Protein AF-A0A0B7BW76-F1 (afdb_monomer)

Solvent-accessible surface area (backbone atoms only — not comparable to f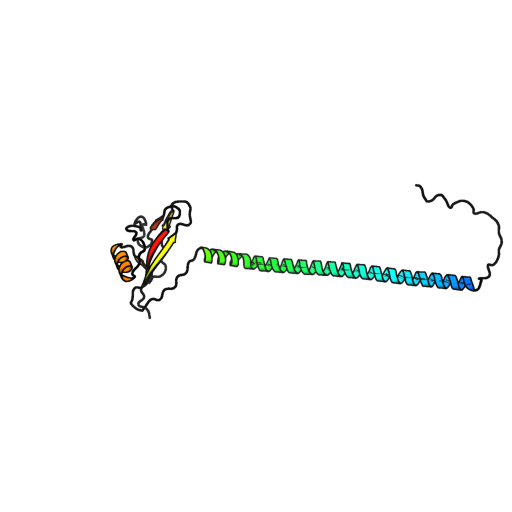ull-atom values): 11705 Å² total; per-residue (Å²): 140,91,86,86,83,87,86,81,87,87,87,80,87,83,91,68,94,66,80,75,70,76,52,80,64,55,62,52,48,52,52,52,50,52,51,49,52,53,50,52,55,50,51,52,52,52,52,52,48,50,52,51,53,51,52,51,50,53,51,48,53,52,52,50,52,53,49,51,52,50,52,52,50,51,56,47,61,68,45,46,59,58,51,51,52,50,54,50,47,62,73,75,54,84,89,82,90,82,86,72,52,84,72,37,76,39,76,51,69,48,80,49,59,43,88,46,89,52,68,48,75,47,70,48,80,76,86,54,92,48,52,41,76,62,82,51,58,68,62,48,54,51,52,32,60,76,70,69,54,86,69,87,83,72,72,80,56,62,43,80,81,42,94,47,86,80,37,46,26,34,77,37,49,52,59,36,69,48,73,47,48,36,36,39,46,44,87,73,132

Organism: NCBI:txid1028688

pLDDT: mean 81.55, std 16.84, range [31.97, 96.62]

InterPro domains:
  IPR029775 NPH4 [PTHR31043] (2-188)
  IPR058687 NPHP4, Ig-like domain 1 [PF26190] (94-188)
  IPR058764 NPHP4, SK-like domain [PF26173] (23-90)

Structure (mmCIF, N/CA/C/O backbone):
data_AF-A0A0B7BW76-F1
#
_entry.id   AF-A0A0B7BW76-F1
#
loop_
_atom_site.group_PDB
_atom_site.id
_atom_site.type_symbol
_atom_site.label_atom_id
_atom_site.label_alt_id
_atom_site.label_comp_id
_atom_site.label_asym_id
_atom_site.label_entity_id
_atom_site.label_seq_id
_atom_site.pdbx_PDB_ins_code
_atom_site.Cartn_x
_atom_site.Cartn_y
_atom_site.Cartn_z
_atom_site.occupancy
_atom_site.B_iso_or_equiv
_atom_site.auth_seq_id
_atom_site.auth_comp_id
_atom_site.auth_asym_id
_atom_site.auth_atom_id
_atom_site.pdbx_PDB_model_num
ATOM 1 N N . GLU A 1 1 ? -66.146 27.911 49.870 1.00 45.16 1 GLU A N 1
ATOM 2 C CA . GLU A 1 1 ? -67.464 27.511 49.329 1.00 45.16 1 GLU A CA 1
ATOM 3 C C . GLU A 1 1 ? -67.327 26.052 48.877 1.00 45.16 1 GLU A C 1
ATOM 5 O O . GLU A 1 1 ? -66.399 25.790 48.135 1.00 45.16 1 GLU A O 1
ATOM 10 N N . VAL A 1 2 ? -6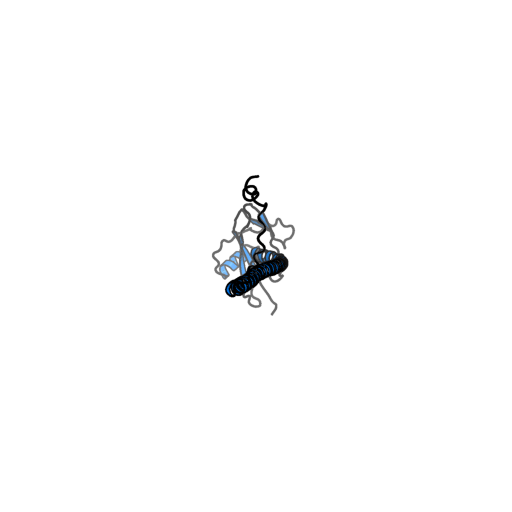8.028 25.006 49.334 1.00 42.16 2 VAL A N 1
ATOM 11 C CA . VAL A 1 2 ? -69.339 24.858 49.998 1.00 42.16 2 VAL A CA 1
ATOM 12 C C . VAL A 1 2 ? -69.358 23.537 50.824 1.00 42.16 2 VAL A C 1
ATOM 14 O O . VAL A 1 2 ? -70.170 22.655 50.581 1.00 42.16 2 VAL A O 1
ATOM 17 N N . ALA A 1 3 ? -68.433 23.324 51.774 1.00 43.25 3 ALA A N 1
ATOM 18 C CA . ALA A 1 3 ? -68.420 22.085 52.589 1.00 43.25 3 ALA A CA 1
ATOM 19 C C . ALA A 1 3 ? -67.979 22.277 54.056 1.00 43.25 3 ALA A C 1
ATOM 21 O O . ALA A 1 3 ? -67.502 21.347 54.698 1.00 43.25 3 ALA A O 1
ATOM 22 N N . SER A 1 4 ? -68.132 23.487 54.599 1.00 45.59 4 SER A N 1
ATOM 23 C CA . SER A 1 4 ? -67.753 23.831 55.981 1.00 45.59 4 SER A CA 1
ATOM 24 C C . SER A 1 4 ? -68.892 24.480 56.782 1.00 45.59 4 SER A C 1
ATOM 26 O O . SER A 1 4 ? -68.633 25.177 57.754 1.00 45.59 4 SER A O 1
ATOM 28 N N . LEU A 1 5 ? -70.152 24.278 56.370 1.00 43.28 5 LEU A N 1
ATOM 29 C CA . LEU A 1 5 ? -71.328 24.988 56.905 1.00 43.28 5 LEU A CA 1
ATOM 30 C C . LEU A 1 5 ? -72.447 24.074 57.445 1.00 43.28 5 LEU A C 1
ATOM 32 O O . LEU A 1 5 ? -73.585 24.511 57.546 1.00 43.28 5 LEU A O 1
ATOM 36 N N . LEU A 1 6 ? -72.159 22.819 57.808 1.00 42.62 6 LEU A N 1
ATOM 37 C CA . LEU A 1 6 ? -73.193 21.888 58.304 1.00 42.62 6 LEU A CA 1
ATOM 38 C C . LEU A 1 6 ? -73.028 21.407 59.753 1.00 42.62 6 LEU A C 1
ATOM 40 O O . LEU A 1 6 ? -73.804 20.570 60.193 1.00 42.62 6 LEU A O 1
ATOM 44 N N . PHE A 1 7 ? -72.093 21.960 60.532 1.00 41.78 7 PHE A N 1
ATOM 45 C CA . PHE A 1 7 ? -71.943 21.591 61.952 1.00 41.78 7 PHE A CA 1
ATOM 46 C C . PHE A 1 7 ? -71.792 22.795 62.884 1.00 41.78 7 PHE A C 1
ATOM 48 O O . PHE A 1 7 ? -71.013 22.776 63.835 1.00 41.78 7 PHE A O 1
ATOM 55 N N . SER A 1 8 ? -72.547 23.856 62.616 1.00 45.62 8 SER A N 1
ATOM 56 C CA . SER A 1 8 ? -72.621 25.023 63.492 1.00 45.62 8 SER A CA 1
ATOM 57 C C . SER A 1 8 ? -74.069 25.445 63.714 1.00 45.62 8 SER A C 1
ATOM 59 O O . SER A 1 8 ? -74.466 26.498 63.238 1.00 45.62 8 SER A O 1
ATOM 61 N N . ASP A 1 9 ? -74.851 24.624 64.417 1.00 37.97 9 ASP A N 1
ATOM 62 C CA . ASP A 1 9 ? -75.848 25.152 65.354 1.00 37.97 9 ASP A CA 1
ATOM 63 C C . ASP A 1 9 ? -76.415 24.055 66.262 1.00 37.97 9 ASP A C 1
ATOM 65 O O . ASP A 1 9 ? -77.248 23.257 65.853 1.00 37.97 9 ASP A O 1
ATOM 69 N N . GLN A 1 10 ? -75.897 24.001 67.489 1.00 38.06 10 GLN A N 1
ATOM 70 C CA . GLN A 1 10 ? -76.637 23.749 68.734 1.00 38.06 10 GLN A CA 1
ATOM 71 C C . GLN A 1 10 ? -75.621 23.608 69.869 1.00 38.06 10 GLN A C 1
ATOM 73 O O . GLN A 1 10 ? -75.272 22.530 70.341 1.00 38.06 10 GLN A O 1
ATOM 78 N N . ARG A 1 11 ? -75.114 24.757 70.315 1.00 41.31 11 ARG A N 1
ATOM 79 C CA . ARG A 1 11 ? -74.614 24.910 71.678 1.00 41.31 11 ARG A CA 1
ATOM 80 C C . ARG A 1 11 ? -75.354 26.072 72.305 1.00 41.31 11 ARG A C 1
ATOM 82 O O . ARG A 1 11 ? -74.947 27.217 72.131 1.00 41.31 11 ARG A O 1
ATOM 89 N N . LYS A 1 12 ? -76.394 25.759 73.075 1.00 36.28 12 LYS A N 1
ATOM 90 C CA . LYS A 1 12 ? -76.610 26.414 74.364 1.00 36.28 12 LYS A CA 1
ATOM 91 C C . LYS A 1 12 ? -77.609 25.647 75.229 1.00 36.28 12 LYS A C 1
ATOM 93 O O . LYS A 1 12 ? -78.775 25.554 74.883 1.00 36.28 12 LYS A O 1
ATOM 98 N N . LEU A 1 13 ? -77.074 25.249 76.386 1.00 32.62 13 LEU A N 1
ATOM 99 C CA . LEU A 1 13 ? -77.734 25.096 77.681 1.00 32.62 13 LEU A CA 1
ATOM 100 C C . LEU A 1 13 ? -78.604 23.848 77.844 1.00 32.62 13 LEU A C 1
ATOM 102 O O . LEU A 1 13 ? -79.775 23.855 77.510 1.00 32.62 13 LEU A O 1
ATOM 106 N N . GLU A 1 14 ? -78.033 22.834 78.489 1.00 31.97 14 GLU A N 1
ATOM 107 C CA . GLU A 1 14 ? -78.402 22.566 79.879 1.00 31.97 14 GLU A CA 1
ATOM 108 C C . GLU A 1 14 ? -77.208 21.969 80.631 1.00 31.97 14 GLU A C 1
ATOM 110 O O . GLU A 1 14 ? -76.520 21.057 80.178 1.00 31.97 14 GLU A O 1
ATOM 115 N N . SER A 1 15 ? -76.911 22.621 81.748 1.00 37.31 15 SER A N 1
ATOM 116 C CA . SER A 1 15 ? -75.938 22.268 82.763 1.00 37.31 15 SER A CA 1
ATOM 117 C C . SER A 1 15 ? -76.428 21.047 83.534 1.00 37.31 15 SER A C 1
ATOM 119 O O . SER A 1 15 ? -77.352 21.154 84.338 1.00 37.31 15 SER A O 1
ATOM 121 N N . GLY A 1 16 ? -75.775 19.917 83.311 1.00 32.00 16 GLY A N 1
ATOM 122 C CA . GLY A 1 16 ? -75.728 18.816 84.256 1.00 32.00 16 GLY A CA 1
ATOM 123 C C . GLY A 1 16 ? -74.263 18.487 84.469 1.00 32.00 16 GLY A C 1
ATOM 124 O O . GLY A 1 16 ? -73.650 17.871 83.601 1.00 32.00 16 GLY A O 1
ATOM 125 N N . ASP A 1 17 ? -73.700 18.942 85.588 1.00 38.94 17 ASP A N 1
ATOM 126 C CA . ASP A 1 17 ? -72.481 18.366 86.151 1.00 38.94 17 ASP A CA 1
ATOM 127 C C . ASP A 1 17 ? -72.808 16.923 86.563 1.00 38.94 17 ASP A C 1
ATOM 129 O O . ASP A 1 17 ? -73.049 16.619 87.729 1.00 38.94 17 ASP A O 1
ATOM 133 N N . GLU A 1 18 ? -72.882 16.023 85.587 1.00 37.00 18 GLU A N 1
ATOM 134 C CA . GLU A 1 18 ? -72.629 14.617 85.842 1.00 37.00 18 GLU A CA 1
ATOM 135 C C . GLU A 1 18 ? -71.121 14.449 85.704 1.00 37.00 18 GLU A C 1
ATOM 137 O O . GLU A 1 18 ? -70.572 14.438 84.599 1.00 37.00 18 GLU A O 1
ATOM 142 N N . GLU A 1 19 ? -70.432 14.359 86.845 1.00 44.44 19 GLU A N 1
ATOM 143 C CA . GLU A 1 19 ? -69.148 13.672 86.911 1.00 44.44 19 GLU A CA 1
ATOM 144 C C . GLU A 1 19 ? -69.337 12.326 86.206 1.00 44.44 19 GLU A C 1
ATOM 146 O O . GLU A 1 19 ? -69.882 11.374 86.770 1.00 44.44 19 GLU A O 1
ATOM 151 N N . ILE A 1 20 ? -68.913 12.246 84.941 1.00 49.00 20 ILE A N 1
ATOM 152 C CA . ILE A 1 20 ? -68.750 10.978 84.245 1.00 49.00 20 ILE A CA 1
ATOM 15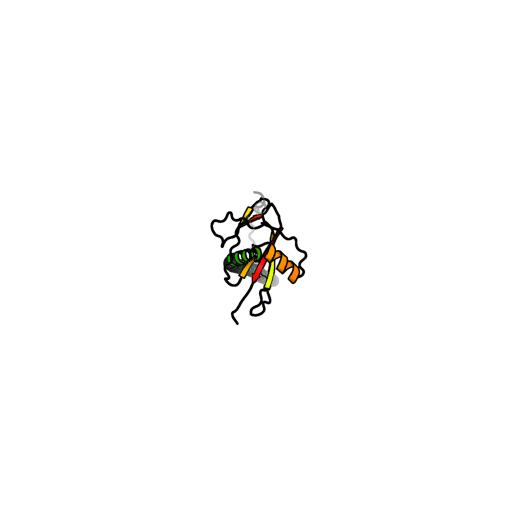3 C C . ILE A 1 20 ? -67.585 10.314 84.963 1.00 49.00 20 ILE A C 1
ATOM 155 O O . ILE A 1 20 ? -66.422 10.476 84.589 1.00 49.00 20 ILE A O 1
ATOM 159 N N . VAL A 1 21 ? -67.906 9.616 86.054 1.00 48.22 21 VAL A N 1
ATOM 160 C CA . VAL A 1 21 ? -66.995 8.705 86.733 1.00 48.22 21 VAL A CA 1
ATOM 161 C C . VAL A 1 21 ? -66.418 7.843 85.617 1.00 48.22 21 VAL A C 1
ATOM 163 O O . VAL A 1 21 ? -67.202 7.207 84.903 1.00 48.22 21 VAL A O 1
ATOM 166 N N . PRO A 1 22 ? -65.094 7.877 85.378 1.00 48.31 22 PRO A N 1
ATOM 167 C CA . PRO A 1 22 ? -64.509 7.208 84.235 1.00 48.31 22 PRO A CA 1
ATOM 168 C C . PRO A 1 22 ? -64.822 5.731 84.405 1.00 48.31 22 PRO A C 1
ATOM 170 O O . PRO A 1 22 ? -64.269 5.058 85.276 1.00 48.31 22 PRO A O 1
ATOM 173 N N . ARG A 1 23 ? -65.774 5.235 83.611 1.00 58.41 23 ARG A N 1
ATOM 174 C CA . ARG A 1 23 ? -66.110 3.819 83.596 1.00 58.41 23 ARG A CA 1
ATOM 175 C C . ARG A 1 23 ? -64.800 3.114 83.277 1.00 58.41 23 ARG A C 1
ATOM 177 O O . ARG A 1 23 ? -64.098 3.528 82.360 1.00 58.41 23 ARG A O 1
ATOM 184 N N . GLU A 1 24 ? -64.449 2.086 84.037 1.00 55.91 24 GLU A N 1
ATOM 185 C CA . GLU A 1 24 ? -63.130 1.433 83.997 1.00 55.91 24 GLU A CA 1
ATOM 186 C C . GLU A 1 24 ? -62.685 1.034 82.563 1.00 55.91 24 GLU A C 1
ATOM 188 O O . GLU A 1 24 ? -61.495 0.976 82.260 1.00 55.91 24 GLU A O 1
ATOM 193 N N . GLY A 1 25 ? -63.639 0.880 81.630 1.00 61.00 25 GLY A N 1
ATOM 194 C CA . GLY A 1 25 ? -63.402 0.666 80.197 1.00 61.00 25 GLY A CA 1
ATOM 195 C C . GLY A 1 25 ? -63.027 1.894 79.340 1.00 61.00 25 GLY A C 1
ATOM 196 O O . GLY A 1 25 ? -62.402 1.712 78.295 1.00 61.00 25 GLY A O 1
ATOM 197 N N . ASP A 1 26 ? -63.341 3.133 79.733 1.00 66.38 26 ASP A N 1
ATOM 198 C CA . ASP A 1 26 ? -63.049 4.345 78.941 1.00 66.38 26 ASP A CA 1
ATOM 199 C C . ASP A 1 26 ? -61.583 4.780 79.050 1.00 66.38 26 ASP A C 1
ATOM 201 O O . ASP A 1 26 ? -60.958 5.133 78.044 1.00 66.38 26 ASP A O 1
ATOM 205 N N . ALA A 1 27 ? -60.990 4.663 80.241 1.00 74.56 27 ALA A N 1
ATOM 206 C CA . ALA A 1 27 ? -59.551 4.859 80.429 1.00 74.56 27 ALA A CA 1
ATOM 207 C C . ALA A 1 27 ? -58.746 3.832 79.612 1.00 74.56 27 ALA A C 1
ATOM 209 O O . ALA A 1 27 ? -57.735 4.152 78.976 1.00 74.56 27 ALA A O 1
ATOM 210 N N . GLU A 1 28 ? -59.238 2.594 79.565 1.00 77.25 28 GLU A N 1
ATOM 211 C CA . GLU A 1 28 ? -58.631 1.522 78.788 1.00 77.25 28 GLU A CA 1
ATOM 212 C C . GLU A 1 28 ? -58.760 1.763 77.273 1.00 77.25 28 GLU A C 1
ATOM 214 O O . GLU A 1 28 ? -57.808 1.542 76.515 1.00 77.25 28 GLU A O 1
ATOM 219 N N . LYS A 1 29 ? -59.911 2.278 76.825 1.00 81.31 29 LYS A N 1
ATOM 220 C CA . LYS A 1 29 ? -60.176 2.648 75.429 1.00 81.31 29 LYS A CA 1
ATOM 221 C C . LYS A 1 29 ? -59.290 3.802 74.962 1.00 81.31 29 LYS A C 1
ATOM 223 O O . LYS A 1 29 ? -58.703 3.705 73.884 1.00 81.31 29 LYS A O 1
ATOM 228 N N . LEU A 1 30 ? -59.125 4.848 75.775 1.00 83.56 30 LEU A N 1
ATOM 229 C CA . LEU A 1 30 ? -58.223 5.972 75.489 1.00 83.56 30 LEU A CA 1
ATOM 230 C C . LEU A 1 30 ? -56.767 5.515 75.389 1.00 83.56 30 LEU A C 1
ATOM 232 O O . LEU A 1 30 ? -56.059 5.891 74.454 1.00 83.56 30 LEU A O 1
ATOM 236 N N . ARG A 1 31 ? -56.332 4.632 76.294 1.00 84.75 31 ARG A N 1
ATOM 237 C CA . ARG A 1 31 ? -54.985 4.052 76.251 1.00 84.75 31 ARG A CA 1
ATOM 238 C C . ARG A 1 31 ? -54.764 3.217 74.988 1.00 84.75 31 ARG A C 1
ATOM 240 O O . ARG A 1 31 ? -53.706 3.324 74.369 1.00 84.75 31 ARG A O 1
ATOM 247 N N . LYS A 1 32 ? -55.750 2.408 74.583 1.00 88.38 32 LYS A N 1
ATOM 248 C CA . LYS A 1 32 ? -55.707 1.619 73.337 1.00 88.38 32 LYS A CA 1
ATOM 249 C C . LYS A 1 32 ? -55.650 2.529 72.101 1.00 88.38 32 LYS A C 1
ATOM 251 O O . LYS A 1 32 ? -54.834 2.280 71.217 1.00 88.38 32 LYS A O 1
ATOM 256 N N . LEU A 1 33 ? -56.426 3.616 72.076 1.00 85.62 33 LEU A N 1
ATOM 257 C CA . LEU A 1 33 ? -56.405 4.630 71.012 1.00 85.62 33 LEU A CA 1
ATOM 258 C C . LEU A 1 33 ? -55.065 5.367 70.919 1.00 85.62 33 LEU A C 1
ATOM 260 O O . LEU A 1 33 ? -54.505 5.466 69.830 1.00 85.62 33 LEU A O 1
ATOM 264 N N . ALA A 1 34 ? -54.516 5.822 72.046 1.00 87.19 34 ALA A N 1
ATOM 265 C CA . ALA A 1 34 ? -53.213 6.483 72.087 1.00 87.19 34 ALA A CA 1
ATOM 266 C C . ALA A 1 34 ? -52.093 5.542 71.617 1.00 87.19 34 ALA A C 1
ATOM 268 O O . ALA A 1 34 ? -51.214 5.937 70.852 1.00 87.19 34 ALA A O 1
ATOM 269 N N . ARG A 1 35 ? -52.159 4.263 72.012 1.00 87.31 35 ARG A N 1
ATOM 270 C CA . ARG A 1 35 ? -51.206 3.238 71.567 1.00 87.31 35 ARG A CA 1
ATOM 271 C C . ARG A 1 35 ? -51.329 2.964 70.067 1.00 87.31 35 ARG A C 1
ATOM 273 O O . ARG A 1 35 ? -50.309 2.864 69.395 1.00 87.31 35 ARG A O 1
ATOM 280 N N . PHE A 1 36 ? -52.550 2.901 69.536 1.00 87.25 36 PHE A N 1
ATOM 281 C CA . PHE A 1 36 ? -52.799 2.757 68.101 1.00 87.25 36 PHE A CA 1
ATOM 282 C C . PHE A 1 36 ? -52.260 3.952 67.301 1.00 87.25 36 PHE A C 1
ATOM 284 O O . PHE A 1 36 ? -51.559 3.758 66.312 1.00 87.25 36 PHE A O 1
ATOM 291 N N . GLN A 1 37 ? -52.508 5.183 67.758 1.00 86.06 37 GLN A N 1
ATOM 292 C CA . GLN A 1 37 ? -51.978 6.395 67.122 1.00 86.06 37 GLN A CA 1
ATOM 293 C C . GLN A 1 37 ? -50.444 6.442 67.156 1.00 86.06 37 GLN A C 1
ATOM 295 O O . GLN A 1 37 ? -49.828 6.796 66.153 1.00 86.06 37 GLN A O 1
ATOM 300 N N . ALA A 1 38 ? -49.824 6.029 68.265 1.00 83.31 38 ALA A N 1
ATOM 301 C CA . ALA A 1 38 ? -48.370 5.964 68.388 1.00 83.31 38 ALA A CA 1
ATOM 302 C C . ALA A 1 38 ? -47.740 4.919 67.450 1.00 83.31 38 ALA A C 1
ATOM 304 O O . ALA A 1 38 ? -46.707 5.200 66.847 1.00 83.31 38 ALA A O 1
ATOM 305 N N . VAL A 1 39 ? -48.360 3.741 67.286 1.00 83.69 39 VAL A N 1
ATOM 306 C CA . VAL A 1 39 ? -47.898 2.731 66.312 1.00 83.69 39 VAL A CA 1
ATOM 307 C C . VAL A 1 39 ? -48.049 3.259 64.888 1.00 83.69 39 VAL A C 1
ATOM 309 O O . VAL A 1 39 ? -47.086 3.218 64.129 1.00 83.69 39 VAL A O 1
ATOM 312 N N . LYS A 1 40 ? -49.202 3.853 64.558 1.00 81.31 40 LYS A N 1
ATOM 313 C CA . LYS A 1 40 ? -49.464 4.376 63.212 1.00 81.31 40 LYS A CA 1
ATOM 314 C C . LYS A 1 40 ? -48.524 5.527 62.826 1.00 81.31 40 LYS A C 1
ATOM 316 O O . LYS A 1 40 ? -48.099 5.623 61.681 1.00 81.31 40 LYS A O 1
ATOM 321 N N . ALA A 1 41 ? -48.175 6.395 63.779 1.00 78.62 41 ALA A N 1
ATOM 322 C CA . ALA A 1 41 ? -47.197 7.463 63.560 1.00 78.62 41 ALA A CA 1
ATOM 323 C C . ALA A 1 41 ? -45.781 6.911 63.319 1.00 78.62 41 ALA A C 1
ATOM 325 O O . ALA A 1 41 ? -45.029 7.469 62.521 1.00 78.62 41 ALA A O 1
ATOM 326 N N . LYS A 1 42 ? -45.426 5.804 63.983 1.00 78.88 42 LYS A N 1
ATOM 327 C CA . LYS A 1 42 ? -44.127 5.144 63.825 1.00 78.88 42 LYS A CA 1
ATOM 328 C C . LYS A 1 42 ? -44.020 4.400 62.489 1.00 78.88 42 LYS A C 1
ATOM 330 O O . LYS A 1 42 ? -43.009 4.552 61.817 1.00 78.88 42 LYS A O 1
ATOM 335 N N . GLU A 1 43 ? -45.075 3.694 62.075 1.00 75.44 43 GLU A N 1
ATOM 336 C CA . GLU A 1 43 ? -45.161 3.038 60.758 1.00 75.44 43 GLU A CA 1
ATOM 337 C C . GLU A 1 43 ? -45.073 4.052 59.610 1.00 75.44 43 GLU A C 1
ATOM 339 O O . GLU A 1 43 ? -44.237 3.897 58.724 1.00 75.44 43 GLU A O 1
ATOM 344 N N . ASN A 1 44 ? -45.840 5.150 59.671 1.00 72.50 44 ASN A N 1
ATOM 345 C CA . ASN A 1 44 ? -45.756 6.211 58.660 1.00 72.50 44 ASN A CA 1
ATOM 346 C C . ASN A 1 44 ? -44.347 6.828 58.584 1.00 72.50 44 ASN A C 1
ATOM 348 O O . ASN A 1 44 ? -43.837 7.071 57.494 1.00 72.50 44 ASN A O 1
ATOM 352 N N . SER A 1 45 ? -43.692 7.052 59.729 1.00 75.25 45 SER A N 1
ATOM 353 C CA . SER A 1 45 ? -42.319 7.569 59.756 1.00 75.25 45 SER A CA 1
ATOM 354 C C . SER A 1 45 ? -41.299 6.576 59.185 1.00 75.25 45 SER A C 1
ATOM 356 O O . SER A 1 45 ? -40.303 7.007 58.604 1.00 75.25 45 SER A O 1
ATOM 358 N N . GLU A 1 46 ? -41.496 5.270 59.365 1.00 73.44 46 GLU A N 1
ATOM 359 C CA . GLU A 1 46 ? -40.623 4.232 58.805 1.00 73.44 46 GLU A CA 1
ATOM 360 C C . GLU A 1 46 ? -40.785 4.101 57.283 1.00 73.44 46 GLU A C 1
ATOM 362 O O . GLU A 1 46 ? -39.783 3.946 56.576 1.00 73.44 46 GLU A O 1
ATOM 367 N N . ASP A 1 47 ? -42.007 4.232 56.767 1.00 75.12 47 ASP A N 1
ATOM 368 C CA . ASP A 1 47 ? -42.281 4.215 55.326 1.00 75.12 47 ASP A CA 1
ATOM 369 C C . ASP A 1 47 ? -41.772 5.481 54.621 1.00 75.12 47 ASP A C 1
ATOM 371 O O . ASP A 1 47 ? -41.120 5.380 53.574 1.00 75.12 47 ASP A O 1
ATOM 375 N N . ASP A 1 48 ? -41.945 6.657 55.233 1.00 75.44 48 ASP A N 1
ATOM 376 C CA . ASP A 1 48 ? -41.356 7.909 54.740 1.00 75.44 48 ASP A CA 1
ATOM 377 C C . ASP A 1 48 ? -39.822 7.823 54.714 1.00 75.44 48 ASP A C 1
ATOM 379 O O . ASP A 1 48 ? -39.180 8.195 53.725 1.00 75.44 48 ASP A O 1
ATOM 383 N N . ASN A 1 49 ? -39.213 7.244 55.754 1.00 77.38 49 ASN A N 1
ATOM 384 C CA . ASN A 1 49 ? -37.769 7.019 55.793 1.00 77.38 49 ASN A CA 1
ATOM 385 C C . ASN A 1 49 ? -37.305 6.047 54.698 1.00 77.38 49 ASN A C 1
ATOM 387 O O . ASN A 1 49 ? -36.284 6.308 54.055 1.00 77.38 49 ASN A O 1
ATOM 391 N N . LYS A 1 50 ? -38.038 4.963 54.411 1.00 75.94 50 LYS A N 1
ATOM 392 C CA . LYS A 1 50 ? -37.706 4.042 53.303 1.00 75.94 50 LYS A CA 1
ATOM 393 C C . LYS A 1 50 ? -37.799 4.726 51.939 1.00 75.94 50 LYS A C 1
ATOM 395 O O . LYS A 1 50 ? -36.905 4.541 51.105 1.00 75.94 50 LYS A O 1
ATOM 400 N N . ALA A 1 51 ? -38.833 5.534 51.711 1.00 77.62 51 ALA A N 1
ATOM 401 C CA . ALA A 1 51 ? -39.001 6.288 50.471 1.00 77.62 51 ALA A CA 1
ATOM 402 C C . ALA A 1 51 ? -37.859 7.300 50.269 1.00 77.62 51 ALA A C 1
ATOM 404 O O . ALA A 1 51 ? -37.241 7.338 49.201 1.00 77.62 51 ALA A O 1
ATOM 405 N N . ILE A 1 52 ? -37.504 8.050 51.317 1.00 77.94 52 ILE A N 1
ATOM 406 C CA . ILE A 1 52 ? -36.372 8.988 51.315 1.00 77.94 52 ILE A CA 1
ATOM 407 C C . ILE A 1 52 ? -35.053 8.254 51.041 1.00 77.94 52 ILE A C 1
ATOM 409 O O . ILE A 1 52 ? -34.294 8.667 50.162 1.00 77.94 52 ILE A O 1
ATOM 413 N N . THR A 1 53 ? -34.798 7.135 51.723 1.00 78.75 53 THR A N 1
ATOM 414 C CA . THR A 1 53 ? -33.578 6.330 51.527 1.00 78.75 53 THR A CA 1
ATOM 415 C C . THR A 1 53 ? -33.469 5.813 50.088 1.00 78.75 53 THR A C 1
ATOM 417 O O . THR A 1 53 ? -32.402 5.898 49.479 1.00 78.75 53 THR A O 1
ATOM 420 N N . THR A 1 54 ? -34.582 5.366 49.497 1.00 81.62 54 THR A N 1
ATOM 421 C CA . THR A 1 54 ? -34.634 4.879 48.105 1.00 81.62 54 THR A CA 1
ATOM 422 C C . THR A 1 54 ? -34.375 6.003 47.097 1.00 81.62 54 THR A C 1
ATOM 424 O O . THR A 1 54 ? -33.596 5.834 46.159 1.00 81.62 54 THR A O 1
ATOM 427 N N . ILE A 1 55 ? -34.966 7.184 47.306 1.00 82.25 55 ILE A N 1
ATOM 428 C CA . ILE A 1 55 ? -34.751 8.368 46.457 1.00 82.25 55 ILE A CA 1
ATOM 429 C C . ILE A 1 55 ? -33.299 8.854 46.548 1.00 82.25 55 ILE A C 1
ATOM 431 O O . ILE A 1 55 ? -32.711 9.226 45.530 1.00 82.25 55 ILE A O 1
ATOM 435 N N . ILE A 1 56 ? -32.708 8.852 47.745 1.00 80.19 56 ILE A N 1
ATOM 436 C CA . ILE A 1 56 ? -31.300 9.214 47.956 1.00 80.19 56 ILE A CA 1
ATOM 437 C C . ILE A 1 56 ? -30.383 8.208 47.255 1.00 80.19 56 ILE A C 1
ATOM 439 O O . ILE A 1 56 ? -29.466 8.635 46.553 1.00 80.19 56 ILE A O 1
ATOM 443 N N . GLY A 1 57 ? -30.664 6.906 47.370 1.00 79.06 57 GLY A N 1
ATOM 444 C CA . GLY A 1 57 ? -29.953 5.856 46.637 1.00 79.06 57 GLY A CA 1
ATOM 445 C C . GLY A 1 57 ? -30.023 6.064 45.123 1.00 79.06 57 GLY A C 1
ATOM 446 O O . GLY A 1 57 ? -28.995 6.135 44.459 1.00 79.06 57 GLY A O 1
ATOM 447 N N . PHE A 1 58 ? -31.217 6.309 44.579 1.00 80.25 58 PHE A N 1
ATOM 448 C CA . PHE A 1 58 ? -31.400 6.545 43.143 1.00 80.25 58 PHE A CA 1
ATOM 449 C C . PHE A 1 58 ? -30.700 7.822 42.650 1.00 80.25 58 PHE A C 1
ATOM 451 O O . PHE A 1 58 ? -30.130 7.857 41.557 1.00 80.25 58 PHE A O 1
ATOM 458 N N . ARG A 1 59 ? -30.718 8.895 43.454 1.00 81.69 59 ARG A N 1
ATOM 459 C CA . ARG A 1 59 ? -29.972 10.130 43.159 1.00 81.69 59 ARG A CA 1
ATOM 460 C C . ARG A 1 59 ? -28.469 9.877 43.177 1.00 81.69 59 ARG A C 1
ATOM 462 O O . ARG A 1 59 ? -27.784 10.359 42.277 1.00 81.69 59 ARG A O 1
ATOM 469 N N . ARG A 1 60 ? -27.974 9.112 44.151 1.00 82.12 60 ARG A N 1
ATOM 470 C CA . ARG A 1 60 ? -26.565 8.735 44.256 1.00 82.12 60 ARG A CA 1
ATOM 471 C C . ARG A 1 60 ? -26.123 7.923 43.039 1.00 82.12 60 ARG A C 1
ATOM 473 O O . ARG A 1 60 ? -25.226 8.381 42.335 1.00 82.12 60 ARG A O 1
ATOM 480 N N . ASP A 1 61 ? -26.831 6.849 42.705 1.00 85.62 61 ASP A N 1
ATOM 481 C CA . ASP A 1 61 ? -26.565 6.022 41.520 1.00 85.62 61 ASP A CA 1
ATOM 482 C C . ASP A 1 61 ? -26.563 6.851 40.232 1.00 85.62 61 ASP A C 1
ATOM 484 O O . ASP A 1 61 ? -25.687 6.712 39.378 1.00 85.62 61 ASP A O 1
ATOM 488 N N . LYS A 1 62 ? -27.527 7.769 40.083 1.00 88.88 62 LYS A N 1
ATOM 489 C CA . LYS A 1 62 ? -27.586 8.667 38.922 1.00 88.88 62 LYS A CA 1
ATOM 490 C C . LYS A 1 62 ? -26.372 9.595 38.860 1.00 88.88 62 LYS A C 1
ATOM 492 O O . LYS A 1 62 ? -25.836 9.824 37.773 1.00 88.88 62 LYS A O 1
ATOM 497 N N . THR A 1 63 ? -25.934 10.138 39.997 1.00 88.88 63 THR A N 1
ATOM 498 C CA . THR A 1 63 ? -24.739 10.995 40.050 1.00 88.88 63 THR A CA 1
ATOM 499 C C . THR A 1 63 ? -23.453 10.222 39.782 1.00 88.88 63 THR A C 1
ATOM 501 O O . THR A 1 63 ? -22.596 10.744 39.072 1.00 88.88 63 THR A O 1
ATOM 504 N N . GLU A 1 64 ? -23.337 8.990 40.281 1.00 88.94 64 GLU A N 1
ATOM 505 C CA . GLU A 1 64 ? -22.201 8.097 40.029 1.00 88.94 64 GLU A CA 1
ATOM 506 C C . GLU A 1 64 ? -22.126 7.747 38.540 1.00 88.94 64 GLU A C 1
ATOM 508 O O . GLU A 1 64 ? -21.148 8.106 37.889 1.00 88.94 64 GLU A O 1
ATOM 513 N N . ARG A 1 65 ? -23.224 7.266 37.940 1.00 91.00 65 ARG A N 1
ATOM 514 C CA . ARG A 1 65 ? -23.292 7.008 36.489 1.00 91.00 65 ARG A CA 1
ATOM 515 C C . ARG A 1 65 ? -22.943 8.237 35.656 1.00 91.00 65 ARG A C 1
ATOM 517 O O . ARG A 1 65 ? -22.238 8.129 34.663 1.00 91.00 65 ARG A O 1
ATOM 524 N N . THR A 1 66 ? -23.412 9.426 36.043 1.00 92.56 66 THR A N 1
ATOM 525 C CA . THR A 1 66 ? -23.092 10.667 35.312 1.00 92.56 66 THR A CA 1
ATOM 526 C C . THR A 1 66 ? -21.598 10.997 35.375 1.00 92.56 66 THR A C 1
ATOM 528 O O . THR A 1 66 ? -21.049 11.525 34.408 1.00 92.56 66 THR A O 1
ATOM 531 N N . ARG A 1 67 ? -20.928 10.709 36.498 1.00 92.06 67 ARG A N 1
ATOM 532 C CA . ARG A 1 67 ? -19.470 10.854 36.609 1.00 92.06 67 ARG A CA 1
ATOM 533 C C . ARG A 1 67 ? -18.763 9.822 35.743 1.00 92.06 67 ARG A C 1
ATOM 535 O O . ARG A 1 67 ? -17.877 10.213 34.992 1.00 92.06 67 ARG A O 1
ATOM 542 N N . ASP A 1 68 ? -19.200 8.569 35.775 1.00 92.75 68 ASP A N 1
ATOM 543 C CA . ASP A 1 68 ? -18.612 7.497 34.969 1.00 92.75 68 ASP A CA 1
ATOM 544 C C . ASP A 1 68 ? -18.729 7.796 33.474 1.00 92.75 68 ASP A C 1
ATOM 546 O O . ASP A 1 68 ? -17.734 7.741 32.755 1.00 92.75 68 ASP A O 1
ATOM 550 N N . PHE A 1 69 ? -19.906 8.233 33.012 1.00 94.12 69 PHE A N 1
ATOM 551 C CA . PHE A 1 69 ? -20.102 8.663 31.627 1.00 94.12 69 PHE A CA 1
ATOM 552 C C . PHE A 1 69 ? -19.162 9.805 31.239 1.00 94.12 69 PHE A C 1
ATOM 554 O O . PHE A 1 69 ? -18.550 9.751 30.175 1.00 94.12 69 PHE A O 1
ATOM 561 N N . LYS A 1 70 ? -18.999 10.819 32.101 1.00 93.50 70 LYS A N 1
ATOM 562 C CA . LYS A 1 70 ? -18.061 11.925 31.848 1.00 93.50 70 LYS A CA 1
ATOM 563 C C . LYS A 1 70 ? -16.622 11.433 31.762 1.00 93.50 70 LYS A C 1
ATOM 565 O O . LYS A 1 70 ? -15.892 11.861 30.874 1.00 93.50 70 LYS A O 1
ATOM 570 N N . THR A 1 71 ? -16.227 10.532 32.653 1.00 92.56 71 THR A N 1
ATOM 571 C CA . THR A 1 71 ? -14.899 9.916 32.642 1.00 92.56 71 THR A CA 1
ATOM 572 C C . THR A 1 71 ? -14.674 9.154 31.336 1.00 92.56 71 THR A C 1
ATOM 574 O O . THR A 1 71 ? -13.679 9.400 30.657 1.00 92.56 71 THR A O 1
ATOM 577 N N . MET A 1 72 ? -15.621 8.307 30.919 1.00 89.00 72 MET A N 1
ATOM 578 C CA . MET A 1 72 ? -15.548 7.585 29.643 1.00 89.00 72 MET A CA 1
ATOM 579 C C . MET A 1 72 ? -15.452 8.531 28.442 1.00 89.00 72 MET A C 1
ATOM 581 O O . MET A 1 72 ? -14.651 8.288 27.541 1.00 89.00 72 MET A O 1
ATOM 585 N N . ASP A 1 73 ? -16.224 9.620 28.425 1.00 90.06 73 ASP A N 1
ATOM 586 C CA . ASP A 1 73 ? -16.173 10.597 27.334 1.00 90.06 73 ASP A CA 1
ATOM 587 C C . ASP A 1 73 ? -14.827 11.331 27.281 1.00 90.06 73 ASP A C 1
ATOM 589 O O . ASP A 1 73 ? -14.301 11.566 26.193 1.00 90.06 73 ASP A O 1
ATOM 593 N N . ILE A 1 74 ? -14.228 11.649 28.434 1.00 90.88 74 ILE A N 1
ATOM 594 C CA . ILE A 1 74 ? -12.882 12.234 28.504 1.00 90.88 74 ILE A CA 1
ATOM 595 C C . ILE A 1 74 ? -11.856 11.262 27.908 1.00 90.88 74 ILE A C 1
ATOM 597 O O . ILE A 1 74 ? -11.118 11.649 27.000 1.00 90.88 74 ILE A O 1
ATOM 601 N N . TYR A 1 75 ? -11.848 9.998 28.344 1.00 88.06 75 TYR A N 1
ATOM 602 C CA . TYR A 1 75 ? -10.926 8.981 27.819 1.00 88.06 75 TYR A CA 1
ATOM 603 C C . TYR A 1 75 ? -11.118 8.728 26.319 1.00 88.06 75 TYR A C 1
ATOM 605 O O . TYR A 1 75 ? -10.145 8.631 25.563 1.00 88.06 75 TYR A O 1
ATOM 613 N N . ARG A 1 76 ? -12.371 8.669 25.854 1.00 85.81 76 ARG A N 1
ATOM 614 C CA . ARG A 1 76 ? -12.681 8.514 24.430 1.00 85.81 76 ARG A CA 1
ATOM 615 C C . ARG A 1 76 ? -12.191 9.710 23.627 1.00 85.81 76 ARG A C 1
ATOM 617 O O . ARG A 1 76 ? -11.599 9.525 22.574 1.00 85.81 76 ARG A O 1
ATOM 624 N N . ASN A 1 77 ? -12.411 10.932 24.102 1.00 86.69 77 ASN A N 1
ATOM 625 C CA . ASN A 1 77 ? -11.982 12.131 23.383 1.00 86.69 77 ASN A CA 1
ATOM 626 C C . ASN A 1 77 ? -10.455 12.266 23.328 1.00 86.69 77 ASN A C 1
ATOM 628 O O . ASN A 1 77 ? -9.940 12.727 22.311 1.00 86.69 77 ASN A O 1
ATOM 632 N N . GLN A 1 78 ? -9.740 11.815 24.363 1.00 88.06 78 GLN A N 1
ATOM 633 C CA . GLN A 1 78 ? -8.273 11.766 24.364 1.00 88.06 78 GLN A CA 1
ATOM 634 C C . GLN A 1 78 ? -7.731 10.800 23.300 1.00 88.06 78 GLN A C 1
ATOM 636 O O . GLN A 1 78 ? -6.801 11.145 22.581 1.00 88.06 78 GLN A O 1
ATOM 641 N N . THR A 1 79 ? -8.351 9.629 23.142 1.00 88.31 79 THR A N 1
ATOM 642 C CA . THR A 1 79 ? -7.901 8.579 22.205 1.00 88.31 79 THR A CA 1
ATOM 643 C C . THR A 1 79 ? -8.494 8.702 20.801 1.00 88.31 79 THR A C 1
ATOM 645 O O . THR A 1 79 ? -7.963 8.135 19.849 1.00 88.31 79 THR A O 1
ATOM 648 N N . LYS A 1 80 ? -9.577 9.472 20.628 1.00 91.56 80 LYS A N 1
ATOM 649 C CA . LYS A 1 80 ? -10.273 9.642 19.344 1.00 91.56 80 LYS A CA 1
ATOM 650 C C . LYS A 1 80 ? -9.350 10.168 18.253 1.00 91.56 80 LYS A C 1
ATOM 652 O O . LYS A 1 80 ? -9.455 9.721 17.116 1.00 91.56 80 LYS A O 1
ATOM 657 N N . ARG A 1 81 ? -8.472 11.122 18.579 1.00 89.81 81 ARG A N 1
ATOM 658 C CA . ARG A 1 81 ? -7.521 11.679 17.608 1.00 89.81 81 ARG A CA 1
ATOM 659 C C . ARG A 1 81 ? -6.589 10.589 17.084 1.00 89.81 81 ARG A C 1
ATOM 661 O O . ARG A 1 81 ? -6.484 10.435 15.872 1.00 89.81 81 ARG A O 1
ATOM 668 N N . ASP A 1 82 ? -5.972 9.833 17.982 1.00 89.69 82 ASP A N 1
ATOM 669 C CA . ASP A 1 82 ? -5.026 8.776 17.619 1.00 89.69 82 ASP A CA 1
ATOM 670 C C . ASP A 1 82 ? -5.728 7.637 16.881 1.00 89.69 82 ASP A C 1
ATOM 672 O O . ASP A 1 82 ? -5.212 7.139 15.885 1.00 89.69 82 ASP A O 1
ATOM 676 N N . GLY A 1 83 ? -6.957 7.305 17.288 1.00 90.25 83 GLY A N 1
ATOM 677 C CA . GLY A 1 83 ? -7.814 6.366 16.570 1.00 90.25 83 GLY A CA 1
ATOM 678 C C . GLY A 1 83 ? -8.107 6.819 15.139 1.00 90.25 83 GLY A C 1
ATOM 679 O O . GLY A 1 83 ? -7.943 6.036 14.209 1.00 90.25 83 GLY A O 1
ATOM 680 N N . ILE A 1 84 ? -8.468 8.091 14.931 1.00 90.62 84 ILE A N 1
ATOM 681 C CA . ILE A 1 84 ? -8.697 8.643 13.584 1.00 90.62 84 ILE A CA 1
A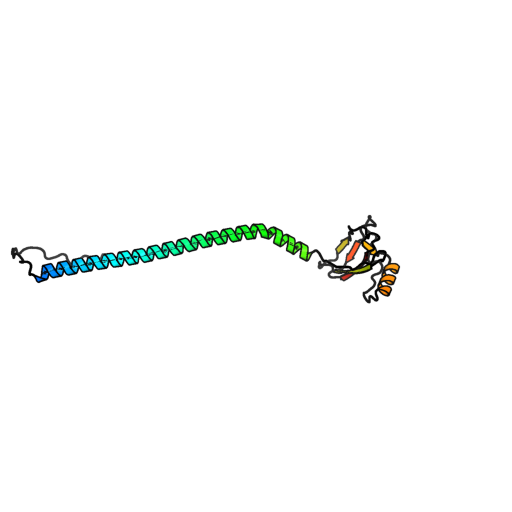TOM 682 C C . ILE A 1 84 ? -7.410 8.601 12.753 1.00 90.62 84 ILE A C 1
ATOM 684 O O . ILE A 1 84 ? -7.453 8.181 11.601 1.00 90.62 84 ILE A O 1
ATOM 688 N N . ILE A 1 85 ? -6.273 9.016 13.318 1.00 91.56 85 ILE A N 1
ATOM 689 C CA . ILE A 1 85 ? -4.983 9.008 12.611 1.00 91.56 85 ILE A CA 1
ATOM 690 C C . ILE A 1 85 ? -4.586 7.580 12.236 1.00 91.56 85 ILE A C 1
ATOM 692 O O . ILE A 1 85 ? -4.214 7.335 11.094 1.00 91.56 85 ILE A O 1
ATOM 696 N N . SER A 1 86 ? -4.718 6.631 13.163 1.00 90.31 86 SER A N 1
ATOM 697 C CA . SER A 1 86 ? -4.449 5.217 12.909 1.00 90.31 86 SER A CA 1
ATOM 698 C C . SER A 1 86 ? -5.343 4.673 11.794 1.00 90.31 86 SER A C 1
ATOM 700 O O . SER A 1 86 ? -4.825 4.073 10.858 1.00 90.31 86 SER A O 1
ATOM 702 N N . MET A 1 87 ? -6.651 4.953 11.828 1.00 89.81 87 MET A N 1
ATOM 703 C CA . MET A 1 87 ? -7.581 4.536 10.772 1.00 89.81 87 MET A CA 1
ATOM 704 C C . MET A 1 87 ? -7.236 5.146 9.408 1.00 89.81 87 MET A C 1
ATOM 706 O O . MET A 1 87 ? -7.313 4.455 8.393 1.00 89.81 87 MET A O 1
ATOM 710 N N . LEU A 1 88 ? -6.856 6.428 9.370 1.00 90.94 88 LEU A N 1
ATOM 711 C CA . LEU A 1 88 ? -6.430 7.088 8.136 1.00 90.94 88 LEU A CA 1
ATOM 712 C C . LEU A 1 88 ? -5.141 6.468 7.600 1.00 90.94 88 LEU A C 1
ATOM 714 O O . LEU A 1 88 ? -5.095 6.142 6.419 1.00 90.94 88 LEU A O 1
ATOM 718 N N . ASN A 1 89 ? -4.147 6.238 8.462 1.00 88.88 89 ASN A N 1
ATOM 719 C CA . ASN A 1 89 ? -2.886 5.599 8.090 1.00 88.88 89 ASN A CA 1
ATOM 720 C C . ASN A 1 89 ? -3.130 4.207 7.500 1.00 88.88 89 ASN A C 1
ATOM 722 O O . ASN A 1 89 ? -2.669 3.924 6.403 1.00 88.88 89 ASN A O 1
ATOM 726 N N . THR A 1 90 ? -3.943 3.369 8.146 1.00 87.19 90 THR A N 1
ATOM 727 C CA . THR A 1 90 ? -4.292 2.045 7.605 1.00 87.19 90 THR A CA 1
ATOM 728 C C . THR A 1 90 ? -5.044 2.130 6.271 1.00 87.19 90 THR A C 1
ATOM 730 O O . THR A 1 90 ? -4.945 1.220 5.457 1.00 87.19 90 THR A O 1
ATOM 733 N N . SER A 1 91 ? -5.789 3.211 6.016 1.00 84.69 91 SER A N 1
ATOM 734 C CA . SER A 1 91 ? -6.520 3.386 4.754 1.00 84.69 91 SER A CA 1
ATOM 735 C C . SER A 1 91 ? -5.662 3.917 3.602 1.00 84.69 91 SER A C 1
ATOM 737 O O . SER A 1 91 ? -6.057 3.741 2.449 1.00 84.69 91 SER A O 1
ATOM 739 N N . ILE A 1 92 ? -4.560 4.616 3.885 1.00 86.50 92 ILE A N 1
ATOM 740 C CA . ILE A 1 92 ? -3.687 5.218 2.860 1.00 86.50 92 ILE A CA 1
ATOM 741 C C . ILE A 1 92 ? -2.374 4.453 2.678 1.00 86.50 92 ILE A C 1
ATOM 743 O O . ILE A 1 92 ? -1.708 4.621 1.660 1.00 86.50 92 ILE A O 1
ATOM 747 N N . THR A 1 93 ? -2.004 3.617 3.647 1.00 88.38 93 THR A N 1
ATOM 748 C CA . THR A 1 93 ? -0.784 2.811 3.631 1.00 88.38 93 THR A CA 1
ATOM 749 C C . THR A 1 93 ? -1.124 1.369 3.278 1.00 88.38 93 THR A C 1
ATOM 751 O O . THR A 1 93 ? -2.010 0.759 3.866 1.00 88.38 93 THR A O 1
ATOM 754 N N . THR A 1 94 ? -0.402 0.815 2.307 1.00 88.06 94 THR A N 1
ATOM 755 C CA . THR A 1 94 ? -0.450 -0.609 1.961 1.00 88.06 94 THR A CA 1
ATOM 756 C C . THR A 1 94 ? 0.916 -1.214 2.252 1.00 88.06 94 THR A C 1
ATOM 758 O O . THR A 1 94 ? 1.928 -0.677 1.809 1.00 88.06 94 THR A O 1
ATOM 761 N N . GLU A 1 95 ? 0.947 -2.317 2.995 1.00 89.38 95 GLU A N 1
ATOM 762 C CA . GLU A 1 95 ? 2.181 -3.013 3.362 1.00 89.38 95 GLU A CA 1
ATOM 763 C C . GLU A 1 95 ? 2.354 -4.275 2.516 1.00 89.38 95 GLU A C 1
ATOM 765 O O . GLU A 1 95 ? 1.417 -5.062 2.345 1.00 89.38 95 GLU A O 1
ATOM 770 N N . HIS A 1 96 ? 3.558 -4.476 1.984 1.00 87.00 96 HIS A N 1
ATOM 771 C CA . HIS A 1 96 ? 3.950 -5.673 1.244 1.00 87.00 96 HIS A CA 1
ATOM 772 C C . HIS A 1 96 ? 5.249 -6.213 1.832 1.00 87.00 96 HIS A C 1
ATOM 774 O O . HIS A 1 96 ? 6.191 -5.459 2.068 1.00 87.00 96 HIS A O 1
ATOM 780 N N . VAL A 1 97 ? 5.289 -7.522 2.074 1.00 91.06 97 VAL A N 1
ATOM 781 C CA . VAL A 1 97 ? 6.472 -8.209 2.598 1.00 91.06 97 VAL A CA 1
ATOM 782 C C . VAL A 1 97 ? 7.176 -8.896 1.438 1.00 91.06 97 VAL A C 1
ATOM 784 O O . VAL A 1 97 ? 6.559 -9.677 0.715 1.00 91.06 97 VAL A O 1
ATOM 787 N N . ILE A 1 98 ? 8.462 -8.601 1.275 1.00 88.25 98 ILE A N 1
ATOM 788 C CA . ILE A 1 98 ? 9.341 -9.221 0.282 1.00 88.25 98 ILE A CA 1
ATOM 789 C C . ILE A 1 98 ? 10.385 -10.094 0.983 1.00 88.25 98 ILE A C 1
ATOM 791 O O . ILE A 1 98 ? 10.740 -9.837 2.134 1.00 88.25 98 ILE A O 1
ATOM 795 N N . PHE A 1 99 ? 10.887 -11.113 0.287 1.00 88.88 99 PHE A N 1
ATOM 796 C CA . PHE A 1 99 ? 11.897 -12.044 0.805 1.00 88.88 99 PHE A CA 1
ATOM 797 C C . PHE A 1 99 ? 13.173 -11.996 -0.049 1.00 88.88 99 PHE A C 1
ATOM 799 O O . PHE A 1 99 ? 13.499 -12.972 -0.724 1.00 88.88 99 PHE A O 1
ATOM 806 N N . PRO A 1 100 ? 13.886 -10.856 -0.058 1.00 89.06 100 PRO A N 1
ATOM 807 C CA . PRO A 1 100 ? 15.040 -10.674 -0.921 1.00 89.06 100 PRO A CA 1
ATOM 808 C C . PRO A 1 100 ? 16.210 -11.549 -0.468 1.00 89.06 100 PRO A C 1
ATOM 810 O O . PRO A 1 100 ? 16.457 -11.718 0.728 1.00 89.06 100 PRO A O 1
ATOM 813 N N . SER A 1 101 ? 16.972 -12.064 -1.431 1.00 88.44 101 SER A N 1
ATOM 814 C CA . SER A 1 101 ? 18.256 -12.719 -1.165 1.00 88.44 101 SER A CA 1
ATOM 815 C C . SER A 1 101 ? 19.422 -11.755 -1.401 1.00 88.44 101 SER A C 1
ATOM 817 O O . SER A 1 101 ? 19.371 -10.886 -2.277 1.00 88.44 101 SER A O 1
ATOM 819 N N . PHE A 1 102 ? 20.497 -11.906 -0.622 1.00 88.44 102 PHE A N 1
ATOM 820 C CA . PHE A 1 102 ? 21.678 -11.045 -0.720 1.00 88.44 102 PHE A CA 1
ATOM 821 C C . PHE A 1 102 ? 22.256 -11.040 -2.143 1.00 88.44 102 PHE A C 1
ATOM 823 O O . PHE A 1 102 ? 22.525 -12.096 -2.719 1.00 88.44 102 PHE A O 1
ATOM 830 N N . GLY A 1 103 ? 22.459 -9.847 -2.706 1.00 84.94 103 GLY A N 1
ATOM 831 C CA . GLY A 1 103 ? 23.035 -9.662 -4.040 1.00 84.94 103 GLY A CA 1
ATOM 832 C C . GLY A 1 103 ? 22.096 -9.980 -5.209 1.00 84.94 103 GLY A C 1
ATOM 833 O O . GLY A 1 103 ? 22.476 -9.757 -6.360 1.00 84.94 103 GLY A O 1
ATOM 834 N N . THR A 1 104 ? 20.872 -10.445 -4.950 1.00 88.50 104 THR A N 1
ATOM 835 C CA . THR A 1 104 ? 19.861 -10.694 -5.989 1.00 88.50 104 THR A CA 1
ATOM 836 C C . THR A 1 104 ? 18.887 -9.527 -6.105 1.00 88.50 104 THR A C 1
ATOM 838 O O . THR A 1 104 ? 18.601 -8.849 -5.119 1.00 88.50 104 THR A O 1
ATOM 841 N N . ALA A 1 105 ? 18.398 -9.280 -7.320 1.00 90.62 105 ALA A N 1
ATOM 842 C CA . ALA A 1 105 ? 17.339 -8.312 -7.563 1.00 90.62 105 ALA A CA 1
ATOM 843 C C . ALA A 1 105 ? 15.976 -9.006 -7.464 1.00 90.62 105 ALA A C 1
ATOM 845 O O . ALA A 1 105 ? 15.657 -9.862 -8.289 1.00 90.62 105 ALA A O 1
ATOM 846 N N . GLU A 1 106 ? 15.182 -8.610 -6.476 1.00 92.75 106 GLU A N 1
ATOM 847 C CA . GLU A 1 106 ? 13.819 -9.089 -6.277 1.00 92.75 106 GLU A CA 1
ATOM 848 C C . GLU A 1 106 ? 12.852 -8.178 -7.044 1.00 92.75 106 GLU A C 1
ATOM 850 O O . GLU A 1 106 ? 12.828 -6.962 -6.829 1.00 92.75 106 GLU A O 1
ATOM 855 N N . PHE A 1 107 ? 12.065 -8.755 -7.950 1.00 94.00 107 PHE A N 1
ATOM 856 C CA . P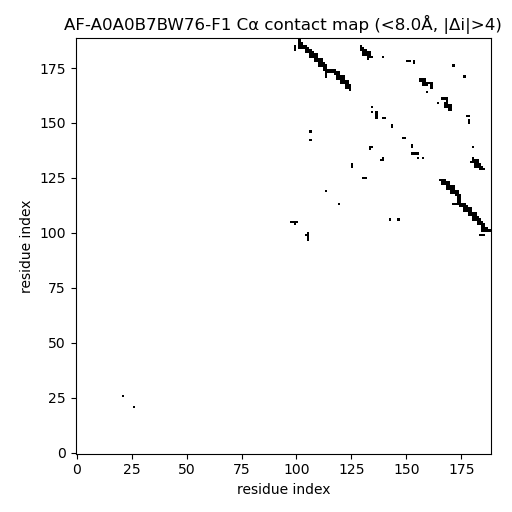HE A 1 107 ? 11.083 -8.028 -8.753 1.00 94.00 107 PHE A CA 1
ATOM 857 C C . PHE A 1 107 ? 9.666 -8.242 -8.226 1.00 94.00 107 PHE A C 1
ATOM 859 O O . PHE A 1 107 ? 9.266 -9.372 -7.949 1.00 94.00 107 PHE A O 1
ATOM 866 N N . PHE A 1 108 ? 8.880 -7.168 -8.157 1.00 93.06 108 PHE A N 1
ATOM 867 C CA . PHE A 1 108 ? 7.463 -7.241 -7.814 1.00 93.06 108 PHE A CA 1
ATOM 868 C C . PHE A 1 108 ? 6.664 -6.095 -8.439 1.00 93.06 108 PHE A C 1
ATOM 870 O O . PHE A 1 108 ? 7.209 -5.072 -8.852 1.00 93.06 108 PHE A O 1
ATOM 877 N N . GLU A 1 109 ? 5.344 -6.266 -8.502 1.00 93.69 109 GLU A N 1
ATOM 878 C CA . GLU A 1 109 ? 4.428 -5.277 -9.068 1.00 93.69 109 GLU A CA 1
ATOM 879 C C . GLU A 1 109 ? 3.459 -4.774 -8.005 1.00 93.69 109 GLU A C 1
ATOM 881 O O . GLU A 1 109 ? 2.712 -5.550 -7.409 1.00 93.69 109 GLU A O 1
ATOM 886 N N . PHE A 1 110 ? 3.449 -3.461 -7.790 1.00 92.69 110 PHE A N 1
ATOM 887 C CA . PHE A 1 110 ? 2.482 -2.816 -6.913 1.00 92.69 110 PHE A CA 1
ATOM 888 C C . PHE A 1 110 ? 1.245 -2.390 -7.706 1.00 92.69 110 PHE A C 1
ATOM 890 O O . PHE A 1 110 ? 1.346 -1.685 -8.710 1.00 92.69 110 PHE A O 1
ATOM 897 N N . VAL A 1 111 ? 0.064 -2.803 -7.252 1.00 93.25 111 VAL A N 1
ATOM 898 C CA . VAL A 1 111 ? -1.200 -2.469 -7.916 1.00 93.25 111 VAL A CA 1
ATOM 899 C C . VAL A 1 111 ? -1.677 -1.097 -7.449 1.00 93.25 111 VAL A C 1
ATOM 901 O O . VAL A 1 111 ? -2.150 -0.948 -6.323 1.00 93.25 111 VAL A O 1
ATOM 904 N N . LEU A 1 112 ? -1.610 -0.100 -8.331 1.00 92.69 112 LEU A N 1
ATOM 905 C CA . LEU A 1 112 ? -2.138 1.237 -8.070 1.00 92.69 112 LEU A CA 1
ATOM 906 C C . LEU A 1 112 ? -3.461 1.428 -8.808 1.00 92.69 112 LEU A C 1
ATOM 908 O O . LEU A 1 112 ? -3.516 1.372 -10.035 1.00 92.69 112 LEU A O 1
ATOM 912 N N . ARG A 1 113 ? -4.524 1.723 -8.060 1.00 94.00 113 ARG A N 1
ATOM 913 C CA . ARG A 1 113 ? -5.819 2.128 -8.613 1.00 94.00 113 ARG A CA 1
ATOM 914 C C . ARG A 1 113 ? -6.088 3.590 -8.307 1.00 94.00 113 ARG A C 1
ATOM 916 O O . ARG A 1 113 ? -6.017 3.985 -7.147 1.00 94.00 113 ARG A O 1
ATOM 923 N N . ASN A 1 114 ? -6.496 4.362 -9.313 1.00 94.44 114 ASN A N 1
ATOM 924 C CA . ASN A 1 114 ? -6.933 5.739 -9.102 1.00 94.44 114 ASN A CA 1
ATOM 925 C C . ASN A 1 114 ? -8.158 5.765 -8.154 1.00 94.44 114 ASN A C 1
ATOM 927 O O . ASN A 1 114 ? -9.226 5.245 -8.514 1.00 94.44 114 ASN A O 1
ATOM 931 N N . PRO A 1 115 ? -8.044 6.357 -6.948 1.00 92.12 115 PRO A N 1
ATOM 932 C CA . PRO A 1 115 ? -9.150 6.408 -5.998 1.00 92.12 115 PRO A CA 1
ATOM 933 C C . PRO A 1 115 ? -10.253 7.377 -6.448 1.00 92.12 115 PRO A C 1
ATOM 935 O O . PRO A 1 115 ? -11.407 7.226 -6.035 1.00 92.12 115 PRO A O 1
ATOM 938 N N . PHE A 1 116 ? -9.948 8.332 -7.325 1.00 94.06 116 PHE A N 1
ATOM 939 C CA . PHE A 1 116 ? -10.870 9.373 -7.760 1.00 94.06 116 PHE A CA 1
ATOM 940 C C . PHE A 1 116 ? -11.745 8.939 -8.946 1.00 94.06 116 PHE A C 1
ATOM 942 O O . PHE A 1 116 ? -11.449 8.000 -9.687 1.00 94.06 116 PHE A O 1
ATOM 949 N N . ASN A 1 117 ? -12.867 9.643 -9.117 1.00 95.62 117 ASN A N 1
ATOM 950 C CA . ASN A 1 117 ? -13.759 9.518 -10.280 1.00 95.62 117 ASN A CA 1
ATOM 951 C C . ASN A 1 117 ? -13.354 10.457 -11.435 1.00 95.62 117 ASN A C 1
ATOM 953 O O . ASN A 1 117 ? -14.128 10.647 -12.367 1.00 95.62 117 ASN A O 1
ATOM 957 N N . LYS A 1 118 ? -12.170 11.066 -11.360 1.00 96.62 118 LYS A N 1
ATOM 958 C CA . LYS A 1 118 ? -11.601 11.964 -12.368 1.00 96.62 118 LYS A CA 1
ATOM 959 C C . LYS A 1 118 ? -10.199 11.495 -12.741 1.00 96.62 118 LYS A C 1
ATOM 961 O O . LYS A 1 118 ? -9.588 10.741 -11.983 1.00 96.62 118 LYS A O 1
ATOM 966 N N . GLU A 1 119 ? -9.731 11.917 -13.906 1.00 95.56 119 GLU A N 1
ATOM 967 C CA . GLU A 1 119 ? -8.339 11.725 -14.299 1.00 95.56 119 GLU A CA 1
ATOM 968 C C . GLU A 1 119 ? -7.410 12.543 -13.400 1.00 95.56 119 GLU A C 1
ATOM 970 O O . GLU A 1 119 ? -7.732 13.675 -13.036 1.00 95.56 119 GLU A O 1
ATOM 975 N N . GLU A 1 120 ? -6.301 11.937 -12.992 1.00 94.56 120 GLU A N 1
ATOM 976 C CA . GLU A 1 120 ? -5.313 12.552 -12.107 1.00 94.56 120 GLU A CA 1
ATOM 977 C C . GLU A 1 120 ? -3.910 12.052 -12.451 1.00 94.56 120 GLU A C 1
ATOM 979 O O . GLU A 1 120 ? -3.722 10.906 -12.876 1.00 94.56 120 GLU A O 1
ATOM 984 N N . THR A 1 121 ? -2.920 12.914 -12.225 1.00 93.50 121 THR A N 1
ATOM 985 C CA . THR A 1 121 ? -1.503 12.574 -12.378 1.00 93.50 121 THR A CA 1
ATOM 986 C C . THR A 1 121 ? -0.900 12.280 -11.012 1.00 93.50 121 THR A C 1
ATOM 988 O O . THR A 1 121 ? -0.858 13.139 -10.132 1.00 93.50 121 THR A O 1
ATOM 991 N N . PHE A 1 122 ? -0.388 11.067 -10.842 1.00 92.50 122 PHE A N 1
ATOM 992 C CA . PHE A 1 122 ? 0.258 10.606 -9.621 1.00 92.50 122 PHE A CA 1
ATOM 993 C C . PHE A 1 122 ? 1.772 10.713 -9.767 1.00 92.50 122 PHE A C 1
ATOM 995 O O . PHE A 1 122 ? 2.333 10.301 -10.779 1.00 92.50 122 PHE A O 1
ATOM 1002 N N . THR A 1 123 ? 2.438 11.257 -8.751 1.00 92.88 123 THR A N 1
ATOM 1003 C CA . THR A 1 123 ? 3.905 11.276 -8.673 1.00 92.88 123 THR A CA 1
ATOM 1004 C C . THR A 1 123 ? 4.360 10.152 -7.758 1.00 92.88 123 THR A C 1
ATOM 1006 O O . THR A 1 123 ? 3.857 10.037 -6.641 1.00 92.88 123 THR A O 1
ATOM 1009 N N . ILE A 1 124 ? 5.304 9.337 -8.219 1.00 91.12 124 ILE A N 1
ATOM 1010 C CA . ILE A 1 124 ? 5.896 8.271 -7.411 1.00 91.12 124 ILE A CA 1
ATOM 1011 C C . ILE A 1 124 ? 7.168 8.807 -6.767 1.00 91.12 124 ILE A C 1
ATOM 1013 O O . ILE A 1 124 ? 8.067 9.295 -7.452 1.00 91.12 124 ILE A O 1
ATOM 1017 N N . GLU A 1 125 ? 7.235 8.704 -5.445 1.00 91.31 125 GLU A N 1
ATOM 1018 C CA . GLU A 1 125 ? 8.406 9.052 -4.651 1.00 91.31 125 GLU A CA 1
ATOM 1019 C C . GLU A 1 125 ? 8.907 7.804 -3.932 1.00 91.31 125 GLU A C 1
ATOM 1021 O O . GLU A 1 125 ? 8.141 7.107 -3.267 1.00 91.31 125 GLU A O 1
ATOM 1026 N N . ILE A 1 126 ? 10.197 7.518 -4.093 1.00 90.75 126 ILE A N 1
ATOM 1027 C CA . ILE A 1 126 ? 10.865 6.399 -3.436 1.00 90.75 126 ILE A CA 1
ATOM 1028 C C . ILE A 1 126 ? 11.867 6.975 -2.444 1.00 90.75 126 ILE A C 1
ATOM 1030 O O . ILE A 1 126 ? 12.753 7.741 -2.817 1.00 90.75 126 ILE A O 1
ATOM 1034 N N . THR A 1 127 ? 11.700 6.624 -1.172 1.00 91.94 127 THR A N 1
ATOM 1035 C CA . THR A 1 127 ? 12.574 7.083 -0.083 1.00 91.94 127 THR A CA 1
ATOM 1036 C C . THR A 1 127 ? 13.733 6.121 0.178 1.00 91.94 127 THR A C 1
ATOM 1038 O O . THR A 1 127 ? 14.790 6.551 0.631 1.00 91.94 127 THR A O 1
ATOM 1041 N N . ASP A 1 128 ? 13.545 4.828 -0.100 1.00 91.19 128 ASP A N 1
ATOM 1042 C CA . ASP A 1 128 ? 14.559 3.796 0.124 1.00 91.19 128 ASP A CA 1
ATOM 1043 C C . ASP A 1 128 ? 15.551 3.742 -1.056 1.00 91.19 128 ASP A C 1
ATOM 1045 O O . ASP A 1 128 ? 15.120 3.518 -2.188 1.00 91.19 128 ASP A O 1
ATOM 1049 N N . PRO A 1 129 ? 16.867 3.922 -0.830 1.00 90.56 129 PRO A N 1
ATOM 1050 C CA . PRO A 1 129 ? 17.873 3.872 -1.892 1.00 90.56 129 PRO A CA 1
ATOM 1051 C C . PRO A 1 129 ? 18.089 2.478 -2.507 1.00 90.56 129 PRO A C 1
ATOM 1053 O O . PRO A 1 129 ? 18.731 2.379 -3.549 1.00 90.56 129 PRO A O 1
ATOM 1056 N N . GLU A 1 130 ? 17.622 1.401 -1.874 1.00 92.25 130 GLU A N 1
ATOM 1057 C CA . GLU A 1 130 ? 17.751 0.022 -2.377 1.00 92.25 130 GLU A CA 1
ATOM 1058 C C . GLU A 1 130 ? 16.525 -0.408 -3.202 1.00 92.25 130 GLU A C 1
ATOM 1060 O O . GLU A 1 130 ? 16.577 -1.396 -3.946 1.00 92.25 130 GLU A O 1
ATOM 1065 N N . LEU A 1 131 ? 15.443 0.376 -3.146 1.00 92.50 131 LEU A N 1
ATOM 1066 C CA . LEU A 1 131 ? 14.239 0.194 -3.947 1.00 92.50 131 LEU A CA 1
ATOM 1067 C C . LEU A 1 131 ? 14.288 1.069 -5.203 1.00 92.50 131 LEU A C 1
ATOM 1069 O O . LEU A 1 131 ? 14.529 2.270 -5.151 1.00 92.50 131 LEU A O 1
ATOM 1073 N N . HIS A 1 132 ? 14.018 0.466 -6.354 1.00 91.19 132 HIS A N 1
ATOM 1074 C CA . HIS A 1 132 ? 14.108 1.126 -7.648 1.00 91.19 132 HIS A CA 1
ATOM 1075 C C . HIS A 1 132 ? 12.843 0.897 -8.466 1.00 91.19 132 HIS A C 1
ATOM 1077 O O . HIS A 1 132 ? 12.264 -0.189 -8.464 1.00 91.19 132 HIS A O 1
ATOM 1083 N N . LEU A 1 133 ? 12.445 1.919 -9.216 1.00 92.56 133 LEU A N 1
ATOM 1084 C CA . LEU A 1 133 ? 11.373 1.825 -10.198 1.00 92.56 133 LEU A CA 1
ATOM 1085 C C . LEU A 1 133 ? 11.933 1.407 -11.556 1.00 92.56 133 LEU A C 1
ATOM 1087 O O . LEU A 1 133 ? 12.901 2.003 -12.034 1.00 92.56 133 LEU A O 1
ATOM 1091 N N . ILE A 1 134 ? 11.295 0.440 -12.210 1.00 92.06 134 ILE A N 1
ATOM 1092 C CA . ILE A 1 134 ? 11.671 0.044 -13.570 1.00 92.06 134 ILE A CA 1
ATOM 1093 C C . ILE A 1 134 ? 10.890 0.897 -14.571 1.00 92.06 134 ILE A C 1
ATOM 1095 O O . ILE A 1 134 ? 9.679 0.763 -14.713 1.00 92.06 134 ILE A O 1
ATOM 1099 N N . THR A 1 135 ? 11.587 1.781 -15.281 1.00 89.56 135 THR A N 1
ATOM 1100 C CA . THR A 1 135 ? 10.983 2.651 -16.305 1.00 89.56 135 THR A CA 1
ATOM 1101 C C . THR A 1 135 ? 11.185 2.133 -17.729 1.00 89.56 135 THR A C 1
ATOM 1103 O O . THR A 1 135 ? 10.406 2.480 -18.617 1.00 89.56 135 THR A O 1
ATOM 1106 N N . ASP A 1 136 ? 12.193 1.284 -17.962 1.00 89.69 136 ASP A N 1
ATOM 1107 C CA . ASP A 1 136 ? 12.438 0.662 -19.264 1.00 89.69 136 ASP A CA 1
ATOM 1108 C C . ASP A 1 136 ? 11.509 -0.544 -19.484 1.00 89.69 136 ASP A C 1
ATOM 1110 O O . ASP A 1 136 ? 11.525 -1.528 -18.739 1.00 89.69 136 ASP A O 1
ATOM 1114 N N 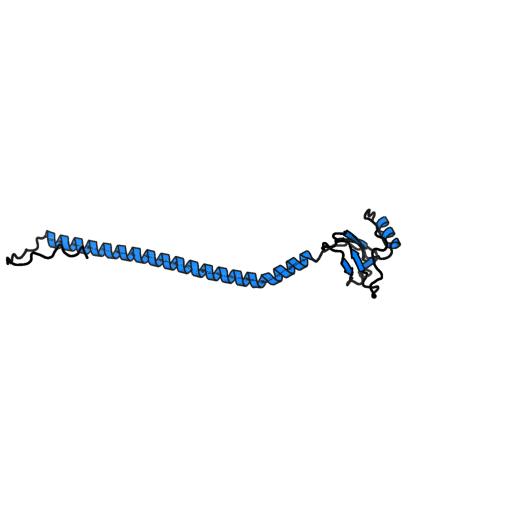. ALA A 1 137 ? 10.730 -0.499 -20.565 1.00 90.81 137 ALA A N 1
ATOM 1115 C CA . ALA A 1 137 ? 9.837 -1.580 -20.971 1.00 90.81 137 ALA A CA 1
ATOM 1116 C C . ALA A 1 137 ? 10.582 -2.892 -21.281 1.00 90.81 137 ALA A C 1
ATOM 1118 O O . ALA A 1 137 ? 10.016 -3.977 -21.123 1.00 90.81 137 ALA A O 1
ATOM 1119 N N . ARG A 1 138 ? 11.847 -2.829 -21.725 1.00 92.56 138 ARG A N 1
ATOM 1120 C CA . ARG A 1 138 ? 12.656 -4.033 -21.992 1.00 92.56 138 ARG A CA 1
ATOM 1121 C C . ARG A 1 138 ? 13.044 -4.741 -20.701 1.00 92.56 138 ARG A C 1
ATOM 1123 O O . ARG A 1 138 ? 12.873 -5.957 -20.614 1.00 92.56 138 ARG A O 1
ATOM 1130 N N . GLU A 1 139 ? 13.515 -3.981 -19.714 1.00 93.12 139 GLU A N 1
ATOM 1131 C CA . GLU A 1 139 ? 13.817 -4.491 -18.373 1.00 93.12 139 GLU A CA 1
ATOM 1132 C C . GLU A 1 139 ? 12.551 -5.072 -17.729 1.00 93.12 139 GLU A C 1
ATOM 1134 O O . GLU A 1 139 ? 12.565 -6.209 -17.257 1.00 93.12 139 GLU A O 1
ATOM 1139 N N . TRP A 1 140 ? 11.424 -4.357 -17.809 1.00 93.19 140 TRP A N 1
ATOM 1140 C CA . TRP A 1 140 ? 10.156 -4.834 -17.256 1.00 93.19 140 TRP A CA 1
ATOM 1141 C C . TRP A 1 140 ? 9.693 -6.146 -17.905 1.00 93.19 140 TRP A C 1
ATOM 1143 O O . TRP A 1 140 ? 9.367 -7.108 -17.207 1.00 93.19 140 TRP A O 1
ATOM 1153 N N . ARG A 1 141 ? 9.733 -6.240 -19.240 1.00 94.12 141 ARG A N 1
ATOM 1154 C CA . ARG A 1 141 ? 9.392 -7.475 -19.965 1.00 94.12 141 ARG A CA 1
ATOM 1155 C C . ARG A 1 141 ? 10.285 -8.648 -19.555 1.00 94.12 141 ARG A C 1
ATOM 1157 O O . ARG A 1 141 ? 9.791 -9.769 -19.437 1.00 94.12 141 ARG A O 1
ATOM 1164 N N . HIS A 1 142 ? 11.579 -8.405 -19.349 1.00 94.50 142 HIS A N 1
ATOM 1165 C CA . HIS A 1 142 ? 12.514 -9.439 -18.914 1.00 94.50 142 HIS A CA 1
ATOM 1166 C C . HIS A 1 142 ? 12.133 -10.003 -17.540 1.00 94.50 142 HIS A C 1
ATOM 1168 O O . HIS A 1 142 ? 11.987 -11.218 -17.406 1.00 94.50 142 HIS A O 1
ATOM 1174 N N . TYR A 1 143 ? 11.890 -9.138 -16.552 1.00 93.50 143 TYR A N 1
ATOM 1175 C CA . TYR A 1 143 ? 11.477 -9.583 -15.219 1.00 93.50 143 TYR A CA 1
ATOM 1176 C C . TYR A 1 143 ? 10.114 -10.271 -15.218 1.00 93.50 143 TYR A C 1
ATOM 1178 O O . TYR A 1 143 ? 9.959 -11.297 -14.561 1.00 93.50 143 TYR A O 1
ATOM 1186 N N . LYS A 1 144 ? 9.147 -9.792 -16.012 1.00 93.81 144 LYS A N 1
ATOM 1187 C CA . LYS A 1 144 ? 7.865 -10.495 -16.180 1.00 93.81 144 LYS A CA 1
ATOM 1188 C C . LYS A 1 144 ? 8.047 -11.922 -16.666 1.00 93.81 144 LYS A C 1
ATOM 1190 O O . LYS A 1 144 ? 7.395 -12.827 -16.155 1.00 93.81 144 LYS A O 1
ATOM 1195 N N . HIS A 1 145 ? 8.934 -12.124 -17.637 1.00 93.75 145 HIS A N 1
ATOM 1196 C CA . HIS A 1 145 ? 9.230 -13.456 -18.143 1.00 93.75 145 HIS A CA 1
ATOM 1197 C C . HIS A 1 145 ? 9.917 -14.326 -17.082 1.00 93.75 145 HIS A C 1
ATOM 1199 O O . HIS A 1 145 ? 9.516 -15.472 -16.887 1.00 93.75 145 HIS A O 1
ATOM 1205 N N . LEU A 1 146 ? 10.897 -13.770 -16.362 1.00 92.69 146 LEU A N 1
ATOM 1206 C CA . LEU A 1 146 ? 11.627 -14.467 -15.301 1.00 92.69 146 LEU A CA 1
ATOM 1207 C C . LEU A 1 146 ? 10.706 -14.902 -14.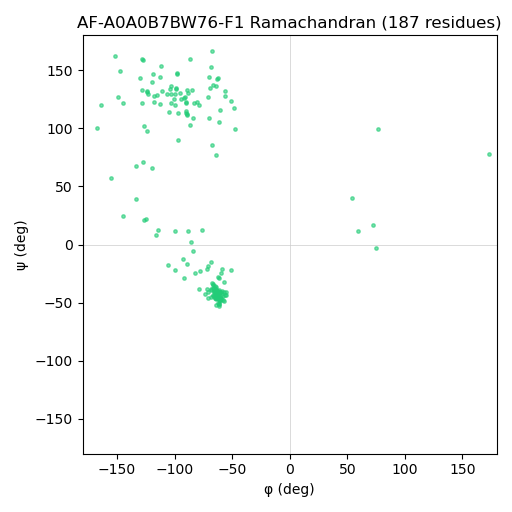148 1.00 92.69 146 LEU A C 1
ATOM 1209 O O . LEU A 1 146 ? 10.778 -16.042 -13.697 1.00 92.69 146 LEU A O 1
ATOM 1213 N N . CYS A 1 147 ? 9.810 -14.013 -13.716 1.00 90.19 147 CYS A N 1
ATOM 1214 C CA . CYS A 1 147 ? 8.847 -14.245 -12.638 1.00 90.19 147 CYS A CA 1
ATOM 1215 C C . CYS A 1 147 ? 7.543 -14.914 -13.112 1.00 90.19 147 CYS A C 1
ATOM 1217 O O . CYS A 1 147 ? 6.643 -15.119 -12.301 1.00 90.19 147 CYS A O 1
ATOM 1219 N N . GLN A 1 148 ? 7.425 -15.247 -14.405 1.00 92.12 148 GLN A N 1
ATOM 1220 C CA . GLN A 1 148 ? 6.247 -15.887 -15.016 1.00 92.12 148 GLN A CA 1
ATOM 1221 C C . GLN A 1 148 ? 4.931 -15.126 -14.763 1.00 92.12 148 GLN A C 1
ATOM 1223 O O . GLN A 1 148 ? 3.878 -15.714 -14.509 1.00 92.12 148 GLN A O 1
ATOM 1228 N N . LEU A 1 149 ? 4.988 -13.795 -14.831 1.00 91.31 149 LEU A N 1
ATOM 1229 C CA . LEU A 1 149 ? 3.842 -12.924 -14.591 1.00 91.31 149 LEU A CA 1
ATOM 1230 C C . LEU A 1 149 ? 3.048 -12.689 -15.877 1.00 91.31 149 LEU A C 1
ATOM 1232 O O . LEU A 1 149 ? 3.592 -12.284 -16.902 1.00 91.31 149 LEU A O 1
ATOM 1236 N N . ASN A 1 150 ? 1.731 -12.878 -15.783 1.00 90.00 150 ASN A N 1
ATOM 1237 C CA . ASN A 1 150 ? 0.790 -12.727 -16.900 1.00 90.00 150 ASN A CA 1
ATOM 1238 C C . ASN A 1 150 ? 0.049 -11.375 -16.895 1.00 90.00 150 ASN A C 1
ATOM 1240 O O . ASN A 1 150 ? -0.940 -11.202 -17.604 1.00 90.00 150 ASN A O 1
ATOM 1244 N N . THR A 1 151 ? 0.482 -10.425 -16.066 1.00 9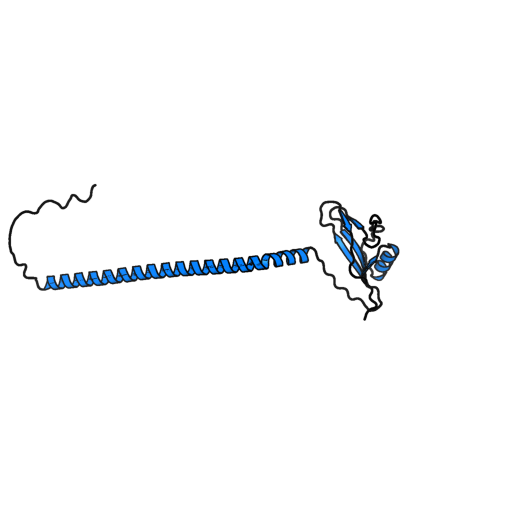1.88 151 THR A N 1
ATOM 1245 C CA . THR A 1 151 ? -0.104 -9.078 -15.983 1.00 91.88 151 THR A CA 1
ATOM 1246 C C . THR A 1 151 ? 0.175 -8.277 -17.266 1.00 91.88 151 THR A C 1
ATOM 1248 O O . THR A 1 151 ? 1.196 -8.510 -17.925 1.00 91.88 151 THR A O 1
ATOM 1251 N N . PRO A 1 152 ? -0.674 -7.300 -17.640 1.00 90.56 152 PRO A N 1
ATOM 1252 C CA . PRO A 1 152 ? -0.465 -6.472 -18.832 1.00 90.56 152 PRO A CA 1
ATOM 1253 C C . PRO A 1 152 ? 0.802 -5.613 -18.713 1.00 90.56 152 PRO A C 1
ATOM 1255 O O . PRO A 1 152 ? 1.107 -5.080 -17.648 1.00 90.56 152 PRO A O 1
ATOM 1258 N N . LEU A 1 153 ? 1.593 -5.532 -19.787 1.00 88.81 153 LEU A N 1
ATOM 1259 C CA . LEU A 1 153 ? 2.787 -4.684 -19.869 1.00 88.81 153 LEU A CA 1
ATOM 1260 C C . LEU A 1 153 ? 2.391 -3.309 -20.419 1.00 88.81 153 LEU A C 1
ATOM 1262 O O . LEU A 1 153 ? 2.027 -3.212 -21.588 1.00 88.81 153 LEU A O 1
ATOM 1266 N N . GLU A 1 154 ? 2.502 -2.267 -19.596 1.00 87.44 154 GLU A N 1
ATOM 1267 C CA . GLU A 1 154 ? 2.116 -0.898 -19.961 1.00 87.44 154 GLU A CA 1
ATOM 1268 C C . GLU A 1 154 ? 3.343 -0.090 -20.414 1.00 87.44 154 GLU A C 1
ATOM 1270 O O . GLU A 1 154 ? 4.044 0.542 -19.619 1.00 87.44 154 GLU A O 1
ATOM 1275 N N . GLU A 1 155 ? 3.652 -0.125 -21.710 1.00 86.31 155 GLU A N 1
ATOM 1276 C CA . GLU A 1 155 ? 4.791 0.622 -22.252 1.00 86.31 155 GLU A CA 1
ATOM 1277 C C . GLU A 1 155 ? 4.537 2.137 -22.221 1.00 86.31 155 GLU A C 1
ATOM 1279 O O . GLU A 1 155 ? 3.472 2.612 -22.605 1.00 86.31 155 GLU A O 1
ATOM 1284 N N . GLY A 1 156 ? 5.529 2.919 -21.779 1.00 83.88 156 GLY A N 1
ATOM 1285 C CA . GLY A 1 156 ? 5.413 4.382 -21.748 1.00 83.88 156 GLY A CA 1
ATOM 1286 C C . GLY A 1 156 ? 4.469 4.932 -20.671 1.00 83.88 156 GLY A C 1
ATOM 1287 O O . GLY A 1 156 ? 4.093 6.097 -20.742 1.00 83.88 156 GLY A O 1
ATOM 1288 N N . MET A 1 157 ? 4.116 4.128 -19.660 1.00 88.50 157 MET A N 1
ATOM 1289 C CA . MET A 1 157 ? 3.258 4.541 -18.538 1.00 88.50 157 MET A CA 1
ATOM 1290 C C . MET A 1 157 ? 3.806 5.757 -17.766 1.00 88.50 157 MET A C 1
ATOM 1292 O O . MET A 1 157 ? 3.041 6.567 -17.240 1.00 88.50 157 MET A O 1
ATOM 1296 N N . PHE A 1 158 ? 5.132 5.893 -17.687 1.00 88.69 158 PHE A N 1
ATOM 1297 C CA . PHE A 1 158 ? 5.783 6.991 -16.981 1.00 88.69 158 PHE A CA 1
ATOM 1298 C C . PHE A 1 158 ? 6.014 8.179 -17.909 1.00 88.69 158 PHE A C 1
ATOM 1300 O O . PHE A 1 158 ? 6.724 8.088 -18.911 1.00 88.69 158 PHE A O 1
ATOM 1307 N N . THR A 1 159 ? 5.458 9.327 -17.539 1.00 83.50 159 THR A N 1
ATOM 1308 C CA . THR A 1 159 ? 5.621 10.567 -18.294 1.00 83.50 159 THR A CA 1
ATOM 1309 C C . THR A 1 159 ? 6.919 11.263 -17.885 1.00 83.50 159 THR A C 1
ATOM 1311 O O . THR A 1 159 ? 7.176 11.482 -16.701 1.00 83.50 159 THR A O 1
ATOM 1314 N N . SER A 1 160 ? 7.715 11.701 -18.863 1.00 69.12 160 SER A N 1
ATOM 1315 C CA . SER A 1 160 ? 8.913 12.534 -18.644 1.00 69.12 160 SER A CA 1
ATOM 1316 C C . SER A 1 160 ? 8.599 14.008 -18.330 1.00 69.12 160 SER A C 1
ATOM 1318 O O . SER A 1 160 ? 9.488 14.848 -18.399 1.00 69.12 160 SER A O 1
ATOM 1320 N N . ALA A 1 161 ? 7.338 14.343 -18.033 1.00 58.94 161 ALA A N 1
ATOM 1321 C CA . ALA A 1 161 ? 6.881 15.713 -17.787 1.00 58.94 161 ALA A CA 1
ATOM 1322 C C . ALA A 1 161 ? 7.395 16.287 -16.457 1.00 58.94 161 ALA A C 1
ATOM 1324 O O . ALA A 1 161 ? 7.407 17.503 -16.274 1.00 58.94 161 ALA A O 1
ATOM 1325 N N . SER A 1 162 ? 7.840 15.427 -15.539 1.00 59.22 162 SER A N 1
ATOM 1326 C CA . SER A 1 162 ? 8.530 15.863 -14.331 1.00 59.22 162 SER A CA 1
ATOM 1327 C C . SER A 1 162 ? 9.924 16.380 -14.686 1.00 59.22 162 SER A C 1
ATOM 1329 O O . SER A 1 162 ? 10.716 15.678 -15.315 1.00 59.22 162 SER A O 1
ATOM 1331 N N . ALA A 1 163 ? 10.241 17.602 -14.251 1.00 58.66 163 ALA A N 1
ATOM 1332 C CA . ALA A 1 163 ? 11.593 18.153 -14.348 1.00 58.66 163 ALA A CA 1
ATOM 1333 C C . ALA A 1 163 ? 12.621 17.295 -13.578 1.00 58.66 163 ALA A C 1
ATOM 1335 O O . ALA A 1 163 ? 13.799 17.277 -13.934 1.00 58.66 163 ALA A O 1
ATOM 1336 N N . ASP A 1 164 ? 12.160 16.544 -12.571 1.00 69.44 164 ASP A N 1
ATOM 1337 C CA . ASP A 1 164 ? 12.963 15.613 -11.789 1.00 69.44 164 ASP A CA 1
ATOM 1338 C C . ASP A 1 164 ? 12.825 14.180 -12.308 1.00 69.44 164 ASP A C 1
ATOM 1340 O O . ASP A 1 164 ? 11.802 13.515 -12.122 1.00 69.44 164 ASP A O 1
ATOM 1344 N N . LYS A 1 165 ? 13.923 13.646 -12.856 1.00 68.50 165 LYS A N 1
ATOM 1345 C CA . LYS A 1 165 ? 14.031 12.227 -13.250 1.00 68.50 165 LYS A CA 1
ATOM 1346 C C . LYS A 1 165 ? 13.818 11.255 -12.082 1.00 68.50 165 LYS A C 1
ATOM 1348 O O . LYS A 1 165 ? 13.469 10.103 -12.315 1.00 68.50 165 LYS A O 1
ATOM 1353 N N . ASN A 1 166 ? 13.995 11.724 -10.846 1.00 75.50 166 ASN A N 1
ATOM 1354 C CA . ASN A 1 166 ? 13.809 10.936 -9.625 1.00 75.50 166 ASN A CA 1
ATOM 1355 C C . ASN A 1 166 ? 12.347 10.882 -9.150 1.00 75.50 166 ASN A C 1
ATOM 1357 O O . ASN A 1 166 ? 12.052 10.175 -8.191 1.00 75.50 166 ASN A O 1
ATOM 1361 N N . LYS A 1 167 ? 11.438 11.628 -9.791 1.00 85.38 167 LYS A N 1
ATOM 1362 C CA . LYS A 1 167 ? 10.012 11.688 -9.438 1.00 85.38 167 LYS A CA 1
ATOM 1363 C C . LYS A 1 167 ? 9.152 11.414 -10.673 1.00 85.38 167 LYS A C 1
ATOM 1365 O O . LYS A 1 167 ? 8.558 12.343 -11.227 1.00 85.38 167 LYS A O 1
ATOM 1370 N N . PRO A 1 168 ? 9.132 10.162 -11.156 1.00 89.00 168 PRO A N 1
ATOM 1371 C CA . PRO A 1 168 ? 8.346 9.785 -12.319 1.00 89.00 168 PRO A CA 1
ATOM 1372 C C . PRO A 1 168 ? 6.851 9.969 -12.043 1.00 89.00 168 PRO A C 1
ATOM 1374 O O . PRO A 1 168 ? 6.362 9.720 -10.938 1.00 89.00 168 PRO A O 1
ATOM 1377 N N 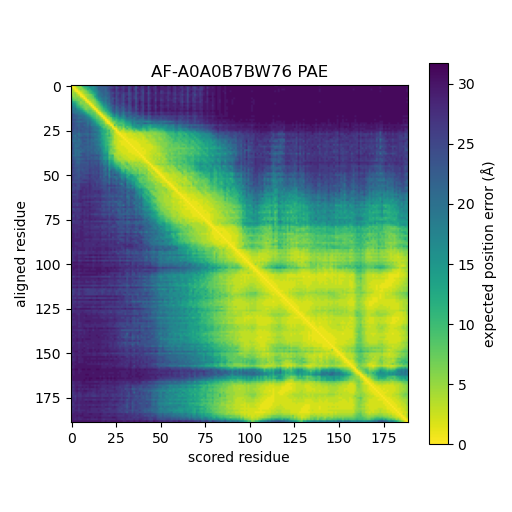. GLN A 1 169 ? 6.129 10.418 -13.068 1.00 92.12 169 GLN A N 1
ATOM 1378 C CA . GLN A 1 169 ? 4.696 10.688 -12.999 1.00 92.12 169 GLN A CA 1
ATOM 1379 C C . GLN A 1 169 ? 3.914 9.713 -13.871 1.00 92.12 169 GLN A C 1
ATOM 1381 O O . GLN A 1 169 ? 4.366 9.355 -14.958 1.00 92.12 169 GLN A O 1
ATOM 1386 N N . ILE A 1 170 ? 2.730 9.316 -13.414 1.00 92.94 170 ILE A N 1
ATOM 1387 C CA . ILE A 1 170 ? 1.790 8.473 -14.154 1.00 92.94 170 ILE A CA 1
ATOM 1388 C C . ILE A 1 170 ? 0.460 9.207 -14.253 1.00 92.94 170 ILE A C 1
ATOM 1390 O O . ILE A 1 170 ? -0.067 9.680 -13.248 1.00 92.94 170 ILE A O 1
ATOM 1394 N N . PHE A 1 171 ? -0.105 9.260 -15.452 1.00 93.88 171 PHE A N 1
ATOM 1395 C CA . PHE A 1 171 ? -1.462 9.739 -15.676 1.00 93.88 171 PHE A CA 1
ATOM 1396 C C . PHE A 1 171 ? -2.446 8.567 -15.623 1.00 93.88 171 PHE A C 1
ATOM 1398 O O . PHE A 1 171 ? -2.263 7.593 -16.349 1.00 93.88 171 PHE A O 1
ATOM 1405 N N . LEU A 1 172 ? -3.479 8.657 -14.779 1.00 94.81 172 LEU A N 1
ATOM 1406 C CA . LEU A 1 172 ? -4.499 7.614 -14.634 1.00 94.81 172 LEU A CA 1
ATOM 1407 C C . LEU A 1 172 ? -5.903 8.169 -14.873 1.00 94.81 172 LEU A C 1
ATOM 1409 O O . LEU A 1 172 ? -6.322 9.142 -14.239 1.00 94.81 172 LEU A O 1
ATOM 1413 N N . ARG A 1 173 ? -6.679 7.484 -15.712 1.00 95.88 173 ARG A N 1
ATOM 1414 C CA . ARG A 1 173 ? -8.108 7.744 -15.936 1.00 95.88 173 ARG A CA 1
ATOM 1415 C C . ARG A 1 173 ? -8.944 7.403 -14.693 1.00 95.88 173 ARG A C 1
ATOM 1417 O O . ARG A 1 173 ? -8.457 6.734 -13.772 1.00 95.88 173 ARG A O 1
ATOM 1424 N N . PRO A 1 174 ? -10.222 7.831 -14.636 1.00 96.56 174 PRO A N 1
ATOM 1425 C CA . PRO A 1 174 ? -11.114 7.477 -13.537 1.00 96.56 174 PRO A CA 1
ATOM 1426 C C . PRO A 1 174 ? -11.136 5.967 -13.287 1.00 96.56 174 PRO A C 1
ATOM 1428 O O . PRO A 1 174 ? -11.458 5.190 -14.184 1.00 96.56 174 PRO A O 1
ATOM 1431 N N . LYS A 1 175 ? -10.818 5.553 -12.054 1.00 93.88 175 LYS A N 1
ATOM 1432 C CA . LYS A 1 175 ? -10.812 4.143 -11.611 1.00 93.88 175 LYS A CA 1
ATOM 1433 C C . LYS A 1 175 ? -9.881 3.195 -12.370 1.00 93.88 175 LYS A C 1
ATOM 1435 O O . LYS A 1 175 ? -9.974 1.985 -12.143 1.00 93.88 175 LYS A O 1
ATOM 1440 N N . GLU A 1 176 ? -8.983 3.716 -13.199 1.00 95.19 176 GLU A N 1
ATOM 1441 C CA . GLU A 1 176 ? -7.960 2.925 -13.876 1.00 95.19 176 GLU A CA 1
ATOM 1442 C C . GLU A 1 176 ? -7.023 2.273 -12.857 1.00 95.19 176 GLU A C 1
ATOM 1444 O O . GLU A 1 176 ? -6.754 2.834 -11.790 1.00 95.19 176 GLU A O 1
ATOM 1449 N N . THR A 1 177 ? -6.595 1.050 -13.162 1.00 94.38 177 THR A N 1
ATOM 1450 C CA . THR A 1 177 ? -5.689 0.259 -12.327 1.00 94.38 177 THR A CA 1
ATOM 1451 C C . THR A 1 177 ? -4.473 -0.107 -13.156 1.00 94.38 177 THR A C 1
ATOM 1453 O O . THR A 1 177 ? -4.630 -0.625 -14.259 1.00 94.38 177 THR A O 1
ATOM 1456 N N . VAL A 1 178 ? -3.287 0.154 -12.620 1.00 94.50 178 VAL A N 1
ATOM 1457 C CA . VAL A 1 178 ? -2.002 -0.123 -13.266 1.00 94.50 178 VAL A CA 1
ATOM 1458 C C . VAL A 1 178 ? -1.089 -0.908 -12.333 1.00 94.50 178 VAL A C 1
ATOM 1460 O O . VAL A 1 178 ? -1.261 -0.901 -11.111 1.00 94.50 178 VAL A O 1
ATOM 1463 N N . TYR A 1 179 ? -0.102 -1.571 -12.925 1.00 94.44 179 TYR A N 1
ATOM 1464 C CA . TYR A 1 179 ? 0.921 -2.332 -12.219 1.00 94.44 179 TYR A CA 1
ATOM 1465 C C . TYR A 1 179 ? 2.222 -1.535 -12.247 1.00 94.44 179 TYR A C 1
ATOM 1467 O O . TYR A 1 179 ? 2.783 -1.306 -13.314 1.00 94.44 179 TYR A O 1
ATOM 1475 N N . ILE A 1 180 ? 2.681 -1.085 -11.082 1.00 93.81 180 ILE A N 1
ATOM 1476 C CA . ILE A 1 180 ? 3.925 -0.333 -10.923 1.00 93.81 180 ILE A CA 1
ATOM 1477 C C . ILE A 1 180 ? 5.071 -1.331 -10.705 1.00 93.81 180 ILE A C 1
ATOM 1479 O O . ILE A 1 180 ? 5.097 -1.984 -9.659 1.00 93.81 180 ILE A O 1
ATOM 1483 N N . PRO A 1 181 ? 6.016 -1.461 -11.654 1.00 94.38 181 PRO A N 1
ATOM 1484 C CA . PRO A 1 181 ? 7.128 -2.398 -11.542 1.00 94.38 181 PRO A CA 1
ATOM 1485 C C . PRO A 1 181 ? 8.237 -1.872 -10.629 1.00 94.38 181 PRO A C 1
ATOM 1487 O O . PRO A 1 181 ? 8.865 -0.844 -10.901 1.00 94.38 181 PRO A O 1
ATOM 1490 N N . LEU A 1 182 ? 8.516 -2.616 -9.565 1.00 93.88 182 LEU A N 1
ATOM 1491 C CA . LEU A 1 182 ? 9.539 -2.300 -8.579 1.00 93.88 182 LEU A CA 1
ATOM 1492 C C . LEU A 1 182 ? 10.605 -3.396 -8.540 1.00 93.88 182 LEU A C 1
ATOM 1494 O O . LEU A 1 182 ? 10.333 -4.581 -8.737 1.00 93.88 182 LEU A O 1
ATOM 1498 N N . LYS A 1 183 ? 11.836 -2.969 -8.275 1.00 93.69 183 LYS A N 1
ATOM 1499 C CA . LYS A 1 183 ? 13.006 -3.823 -8.106 1.00 93.69 183 LYS A CA 1
ATOM 1500 C C . LYS A 1 183 ? 13.693 -3.462 -6.803 1.00 93.69 183 LYS A C 1
ATOM 1502 O O . LYS A 1 183 ? 14.119 -2.322 -6.630 1.00 93.69 183 LYS A O 1
ATOM 1507 N N . TYR A 1 184 ? 13.832 -4.432 -5.916 1.00 94.25 184 TYR A N 1
ATOM 1508 C CA . TYR A 1 184 ? 14.593 -4.285 -4.684 1.00 94.25 184 TYR A CA 1
ATOM 1509 C C . TYR A 1 184 ? 15.911 -5.049 -4.800 1.00 94.25 184 TYR A C 1
ATOM 1511 O O . TYR A 1 184 ? 15.918 -6.218 -5.182 1.00 94.25 184 TYR A O 1
ATOM 1519 N N . GLN A 1 185 ? 17.033 -4.401 -4.490 1.00 92.75 185 GLN A N 1
ATOM 1520 C CA . GLN A 1 185 ? 18.343 -5.050 -4.496 1.00 92.75 185 GLN A CA 1
ATOM 1521 C C . GLN A 1 185 ? 19.215 -4.493 -3.376 1.00 92.75 185 GLN A C 1
ATOM 1523 O O . GLN A 1 185 ? 19.523 -3.303 -3.354 1.00 92.75 185 GLN A O 1
ATOM 1528 N N . THR A 1 186 ? 19.670 -5.380 -2.493 1.00 90.50 186 THR A N 1
ATOM 1529 C CA . THR A 1 186 ? 20.570 -5.028 -1.395 1.00 90.50 186 THR A CA 1
ATOM 1530 C C . THR A 1 186 ? 21.889 -5.791 -1.479 1.00 90.50 186 THR A C 1
ATOM 1532 O O . THR A 1 186 ? 21.939 -6.977 -1.818 1.00 90.50 186 THR A O 1
ATOM 1535 N N . PHE A 1 187 ? 22.971 -5.076 -1.177 1.00 87.62 187 PHE A N 1
ATOM 1536 C CA . PHE A 1 187 ? 24.331 -5.610 -1.034 1.00 87.62 187 PHE A CA 1
ATOM 1537 C C . PHE A 1 187 ? 24.836 -5.484 0.403 1.00 87.62 187 PHE A C 1
ATOM 1539 O O . PHE A 1 187 ? 26.033 -5.626 0.662 1.00 87.62 187 PHE A O 1
ATOM 1546 N N . LYS A 1 188 ? 23.937 -5.176 1.337 1.00 81.94 188 LYS A N 1
ATOM 1547 C CA . LYS A 1 188 ? 24.234 -5.134 2.762 1.00 81.94 188 LYS A CA 1
ATOM 1548 C C . LYS A 1 188 ? 23.767 -6.450 3.376 1.00 81.94 188 LYS A C 1
ATOM 1550 O O . LYS A 1 188 ? 22.711 -6.960 3.009 1.00 81.94 188 LYS A O 1
ATOM 1555 N N . ALA A 1 189 ? 24.618 -7.023 4.221 1.00 61.31 189 ALA A N 1
ATOM 1556 C CA . ALA A 1 189 ? 24.365 -8.265 4.945 1.00 61.31 189 ALA A CA 1
ATOM 1557 C C . ALA A 1 189 ? 23.833 -7.967 6.349 1.00 61.31 189 ALA A C 1
ATOM 1559 O O . ALA A 1 189 ? 24.239 -6.919 6.907 1.00 61.31 189 ALA A O 1
#

Foldseek 3Di:
DPDPPDPPDDDDDDDDPPPPPPDPVNVVVVVVVVVVVVVVVVVVVVVVVVVVVVVVVVVVVVVVVVVVVVVVVVVCVVCVVVVVVVVVCVVVDDDDDDDDDAQDKDKDWDKDWDPDQAKDKDKDADPDPQKDFDLDLVVVVVVCVVVVPPDDRDHPQWDPPDPDPNITMGIDGGGDMDITMMIGHDNDD

Radius of gyration: 47.15 Å; Cα contacts (8 Å, |Δi|>4): 154; chains: 1; bounding box: 103×43×109 Å

Sequence (189 aa):
EVASLLFSDQRKLESGDEEIVPREGDAEKLRKLARFQAVKAKENSEDDNKAITTIIGFRRDKTERTRDFKTMDIYRNQTKRDGIISMLNTSITTEHVIFPSFGTAEFFEFVLRNPFNKEETFTIEITDPELHLITDAREWRHYKHLCQLNTPLEEGMFTSASADKNKPQIFLRPKETVYIPLKYQTFKA

Mean predicted aligned error: 15.78 Å

Secondary structure (DSSP, 8-state):
--SS-SS----------------HHHHHHHHHHHHHHHHHHHHHHHHHHHHHHHHHHHHHHHHHHHHHHHHHHHHHHHHHHHHHHHHHHHHH-------PPTT-EEEEEEEEE--SSS-EEEEP----TTEEE---HHHHHHHHHHTT--S---TT-EETTSS-TTS-EEEE-TT-EEEEEEEEE----